Protein AF-0000000072560857 (afdb_homodimer)

InterPro domains:
  IPR036389 Ribonuclease III, endonuclease domain superfamily [G3DSA:1.10.1520.10] (15-149)
  IPR036389 Ribonuclease III, endonuclease domain superfamily [SSF69065] (14-147)

pLDDT: mean 89.56, std 14.12, range [41.06, 98.88]

Sequence (320 aa):
MDEGLKKLLASHMWRTKAMEDLLEYRFKDKTIALSALNLPGRLTSIKDNTGLAQVGKAVMELFLITDGYDKDMDPENIDTLLTFVLDNSKLADIGTKKGLGRCMMGMRSSTANLTPLYTARTVQALMGAVYLDSDGDLEKLYEAMMAIGLLPKPGAQLPVMDEGLKKLLASHMWRTKAMEDLLEYRFKDKTIALSALNLPGRLTSIKDNTGLAQVGKAVMELFLITDGYDKDMDPENIDTLLTFVLDNSKLADIGTKKGLGRCMMGMRSSTANLTPLYTARTVQALMGAVYLDSDGDLEKLYEAMMAIGLLPKPGAQLPV

Nearest PDB structures (foldseek):
  7r97-assembly1_B  TM=8.479E-01  e=1.253E-05  Escherichia coli K-12
  3o2r-assembly2_D  TM=8.651E-01  e=2.172E-05  Campylobacter jejuni subsp. jejuni NCTC 11168 = ATCC 700819
  3n3w-assembly1_B  TM=8.486E-01  e=2.284E-05  Campylobacter jejuni subsp. jejuni NCTC 11168 = ATCC 700819
  9h4a-assembly1_B  TM=8.244E-01  e=1.773E-04  Arabidopsis thaliana
  3j6b-assembly1_9  TM=7.440E-01  e=3.219E-03  Saccharomyces cerevisiae

Organism: Arthroderma benhamiae (strain ATCC MYA-4681 / CBS 112371) (NCBI:txid663331)

Solvent-accessible surface area (backbone atoms only — not comparable to full-atom values): 16993 Å² total; per-residue (Å²): 132,59,69,66,55,54,52,51,48,63,75,42,41,68,45,45,50,49,48,26,63,49,26,71,44,82,68,81,53,61,65,49,52,47,19,16,30,19,40,80,93,46,54,84,90,45,58,44,15,64,53,32,18,51,37,13,50,31,48,52,50,32,50,53,42,49,53,31,51,75,67,67,46,55,57,70,57,42,53,52,48,46,58,54,58,69,24,54,70,50,30,13,49,45,26,53,76,70,51,43,71,82,52,44,40,60,75,75,73,83,71,70,83,63,43,45,67,52,29,16,40,33,48,26,2,45,45,17,32,50,23,57,64,54,72,66,32,64,66,60,35,50,50,28,36,50,54,60,58,62,51,76,58,91,84,56,78,70,90,116,132,59,69,66,55,54,52,50,49,63,74,41,43,68,44,44,49,50,49,24,62,49,26,72,43,81,70,81,52,61,64,48,52,48,19,17,30,20,39,80,94,46,54,83,91,43,56,43,15,64,52,33,18,52,37,12,49,30,48,53,48,32,50,53,42,48,53,30,50,74,67,68,47,55,59,69,57,42,53,51,47,47,59,54,57,69,24,53,69,51,30,12,49,45,26,54,76,69,51,44,70,82,52,45,39,59,75,75,74,81,72,68,81,64,43,45,67,52,30,16,38,32,48,26,2,46,46,17,31,46,22,58,64,54,72,66,32,64,66,60,35,49,50,27,37,50,55,60,58,61,50,73,56,90,84,56,79,71,89,116

Radius of gyration: 21.52 Å; Cα contacts (8 Å, |Δi|>4): 480; chains: 2; bounding box: 48×66×51 Å

Secondary structure (DSSP, 8-state):
--HHHHHHHHHTHHHHHHHHHHHT---SSHHHHHHHHB-TTT-TTS--SHHHHHHHHHHHHHHHHHHHHHTT--HHHHHHHHHHHT-HHHHHHHHHHTTGGGT-B---S--GGGHHHHHHHHHHHHHHHHHHHTTS-HHHHHHHHHHHT-SPPTT-----/--HHHHHHHHHTHHHHHHHHHHHT---SSHHHHHHHHB-TTT-TTS--SHHHHHHHHHHHHHHHHHHHHHTT--HHHHHHHHHHHT-HHHHHHHHHHTTGGGT-B---S--GGGHHHHHHHHHHHHHHHHHHHTTS-HHHHHHHHHHHT-SPPTT-----

Structure (mmCIF, N/CA/C/O backbone):
data_AF-0000000072560857-model_v1
#
loop_
_entity.id
_entity.type
_entity.pdbx_description
1 polymer 'RNAse III, putative'
#
loop_
_atom_site.group_PDB
_atom_site.id
_atom_site.type_symbol
_atom_site.label_atom_id
_atom_site.label_alt_id
_atom_site.label_comp_id
_atom_site.label_asym_id
_atom_site.label_entity_id
_atom_site.label_seq_id
_atom_site.pdbx_PDB_ins_code
_atom_site.Cartn_x
_atom_site.Cartn_y
_atom_site.Cartn_z
_atom_site.occupancy
_atom_site.B_iso_or_equiv
_atom_site.auth_seq_id
_atom_site.auth_comp_id
_atom_site.auth_asym_id
_atom_site.auth_atom_id
_atom_site.pdbx_PDB_model_num
ATOM 1 N N . MET A 1 1 ? 16.625 -12 -25.062 1 64.94 1 MET A N 1
ATOM 2 C CA . MET A 1 1 ? 16.109 -12.938 -24.078 1 64.94 1 MET A CA 1
ATOM 3 C C . MET A 1 1 ? 16.953 -14.211 -24.047 1 64.94 1 MET A C 1
ATOM 5 O O . MET A 1 1 ? 17.328 -14.734 -25.094 1 64.94 1 MET A O 1
ATOM 9 N N . ASP A 1 2 ? 17.469 -14.562 -22.875 1 76.88 2 ASP A N 1
ATOM 10 C CA . ASP A 1 2 ? 18.312 -15.719 -22.594 1 76.88 2 ASP A CA 1
ATOM 11 C C . ASP A 1 2 ? 17.656 -17.016 -23.062 1 76.88 2 ASP A C 1
ATOM 13 O O . ASP A 1 2 ? 16.438 -17.172 -22.938 1 76.88 2 ASP A O 1
ATOM 17 N N . GLU A 1 3 ? 18.297 -17.734 -23.953 1 84.94 3 GLU A N 1
ATOM 18 C CA . GLU A 1 3 ? 17.797 -19 -24.484 1 84.94 3 GLU A CA 1
ATOM 19 C C . GLU A 1 3 ? 17.219 -19.875 -23.375 1 84.94 3 GLU A C 1
ATOM 21 O O . GLU A 1 3 ? 16.203 -20.547 -23.578 1 84.94 3 GLU A O 1
ATOM 26 N N . GLY A 1 4 ? 17.75 -19.875 -22.25 1 85.19 4 GLY A N 1
ATOM 27 C CA . GLY A 1 4 ? 17.266 -20.625 -21.109 1 85.19 4 GLY A CA 1
ATOM 28 C C . GLY A 1 4 ? 15.906 -20.172 -20.625 1 85.19 4 GLY A C 1
ATOM 29 O O . GLY A 1 4 ? 15.031 -20.984 -20.344 1 85.19 4 GLY A O 1
ATOM 30 N N . LEU A 1 5 ? 15.773 -18.953 -20.625 1 87.25 5 LEU A N 1
ATOM 31 C CA . LEU A 1 5 ? 14.492 -18.375 -20.203 1 87.25 5 LEU A CA 1
ATOM 32 C C . LEU A 1 5 ? 13.406 -18.672 -21.219 1 87.25 5 LEU A C 1
ATOM 34 O O . LEU A 1 5 ? 12.273 -18.984 -20.859 1 87.25 5 LEU A O 1
ATOM 38 N N . LYS A 1 6 ? 13.758 -18.625 -22.531 1 89.25 6 LYS A N 1
ATOM 39 C CA . LYS A 1 6 ? 12.797 -18.922 -23.594 1 89.25 6 LYS A CA 1
ATOM 40 C C . LYS A 1 6 ? 12.297 -20.359 -23.484 1 89.25 6 LYS A C 1
ATOM 42 O O . LYS A 1 6 ? 11.102 -20.625 -23.641 1 89.25 6 LYS A O 1
ATOM 47 N N . LYS A 1 7 ? 13.164 -21.203 -23.219 1 91.06 7 LYS A N 1
ATOM 48 C CA . LYS A 1 7 ? 12.82 -22.625 -23.062 1 91.06 7 LYS A CA 1
ATOM 49 C C . LYS A 1 7 ? 11.953 -22.828 -21.828 1 91.06 7 LYS A C 1
ATOM 51 O O . LYS A 1 7 ? 10.992 -23.609 -21.859 1 91.06 7 LYS A O 1
ATOM 56 N N . LEU A 1 8 ? 12.312 -22.188 -20.812 1 89.56 8 LEU A N 1
ATOM 57 C CA . LEU A 1 8 ? 11.555 -22.297 -19.578 1 89.56 8 LEU A CA 1
ATOM 58 C C . LEU A 1 8 ? 10.125 -21.812 -19.766 1 89.56 8 LEU A C 1
ATOM 60 O O . LEU A 1 8 ? 9.172 -22.469 -19.328 1 89.56 8 LEU A O 1
ATOM 64 N N . LEU A 1 9 ? 9.969 -20.688 -20.422 1 91.62 9 LEU A N 1
ATOM 65 C CA . LEU A 1 9 ? 8.641 -20.141 -20.672 1 91.62 9 LEU A CA 1
ATOM 66 C C . LEU A 1 9 ? 7.824 -21.062 -21.562 1 91.62 9 LEU A C 1
ATOM 68 O O . LEU A 1 9 ? 6.629 -21.266 -21.328 1 91.62 9 LEU A O 1
ATOM 72 N N . ALA A 1 10 ? 8.516 -21.656 -22.5 1 93.38 10 ALA A N 1
ATOM 73 C CA . ALA A 1 10 ? 7.84 -22.578 -23.406 1 93.38 10 ALA A CA 1
ATOM 74 C C . ALA A 1 10 ? 7.355 -23.828 -22.656 1 93.38 10 ALA A C 1
ATOM 76 O O . ALA A 1 10 ? 6.273 -24.344 -22.938 1 93.38 10 ALA A O 1
ATOM 77 N N . SER A 1 11 ? 8.125 -24.219 -21.75 1 92 11 SER A N 1
ATOM 78 C CA . SER A 1 11 ? 7.812 -25.438 -21 1 92 11 SER A CA 1
ATOM 79 C C . SER A 1 11 ? 6.711 -25.188 -19.984 1 92 11 SER A C 1
ATOM 81 O O . SER A 1 11 ? 6.102 -26.141 -19.484 1 92 11 SER A O 1
ATOM 83 N N . HIS A 1 12 ? 6.457 -23.953 -19.672 1 92.88 12 HIS A N 1
ATOM 84 C CA . HIS A 1 12 ? 5.473 -23.641 -18.641 1 92.88 12 HIS A CA 1
ATOM 85 C C . HIS A 1 12 ? 4.359 -22.75 -19.188 1 92.88 12 HIS A C 1
ATOM 87 O O . HIS A 1 12 ? 3.717 -22.016 -18.438 1 92.88 12 HIS A O 1
ATOM 93 N N . MET A 1 13 ? 4.215 -22.859 -20.469 1 93.94 13 MET A N 1
ATOM 94 C CA . MET A 1 13 ? 3.244 -22 -21.156 1 93.94 13 MET A CA 1
ATOM 95 C C . MET A 1 13 ? 1.832 -22.266 -20.641 1 93.94 13 MET A C 1
ATOM 97 O O . MET A 1 13 ? 1.014 -21.359 -20.547 1 93.94 13 MET A O 1
ATOM 101 N N . TRP A 1 14 ? 1.56 -23.516 -20.344 1 95.44 14 TRP A N 1
ATOM 102 C CA . TRP A 1 14 ? 0.21 -23.844 -19.891 1 95.44 14 TRP A CA 1
ATOM 103 C C . TRP A 1 14 ? -0.092 -23.188 -18.547 1 95.44 14 TRP A C 1
ATOM 105 O O . TRP A 1 14 ? -1.234 -22.797 -18.281 1 95.44 14 TRP A O 1
ATOM 115 N N . ARG A 1 15 ? 0.898 -23.031 -17.703 1 95 15 ARG A N 1
ATOM 116 C CA . ARG A 1 15 ? 0.727 -22.359 -16.406 1 95 15 ARG A CA 1
ATOM 117 C C . ARG A 1 15 ? 0.384 -20.891 -16.594 1 95 15 ARG A C 1
ATOM 119 O O . ARG A 1 15 ? -0.544 -20.375 -15.969 1 95 15 ARG A O 1
ATOM 126 N N . THR A 1 16 ? 1.191 -20.25 -17.469 1 95.75 16 THR A N 1
ATOM 127 C CA . THR A 1 16 ? 0.959 -18.828 -17.734 1 95.75 16 THR A CA 1
ATOM 128 C C . THR A 1 16 ? -0.431 -18.609 -18.328 1 95.75 16 THR A C 1
ATOM 130 O O . THR A 1 16 ? -1.148 -17.703 -17.922 1 95.75 16 THR A O 1
ATOM 133 N N . LYS A 1 17 ? -0.812 -19.453 -19.234 1 97.12 17 LYS A N 1
ATOM 134 C CA . LYS A 1 17 ? -2.133 -19.359 -19.859 1 97.12 17 LYS A CA 1
ATOM 135 C C . LYS A 1 17 ? -3.236 -19.578 -18.828 1 97.12 17 LYS A C 1
ATOM 137 O O . LYS A 1 17 ? -4.242 -18.859 -18.812 1 97.12 17 LYS A O 1
ATOM 142 N N . ALA A 1 18 ? -3.068 -20.5 -17.984 1 97.06 18 ALA A N 1
ATOM 143 C CA . ALA A 1 18 ? -4.047 -20.781 -16.938 1 97.06 18 ALA A CA 1
ATOM 144 C C . ALA A 1 18 ? -4.238 -19.578 -16.031 1 97.06 18 ALA A C 1
ATOM 146 O O . ALA A 1 18 ? -5.367 -19.266 -15.633 1 97.06 18 ALA A O 1
ATOM 147 N N . MET A 1 19 ? -3.154 -18.922 -15.688 1 97.38 19 MET A N 1
ATOM 148 C CA . MET A 1 19 ? -3.236 -17.75 -14.82 1 97.38 19 MET A CA 1
ATOM 149 C C . MET A 1 19 ? -3.924 -16.594 -15.547 1 97.38 19 MET A C 1
ATOM 151 O O . MET A 1 19 ? -4.711 -15.852 -14.938 1 97.38 19 MET A O 1
ATOM 155 N N . GLU A 1 20 ? -3.555 -16.406 -16.812 1 98.44 20 GLU A N 1
ATOM 156 C CA . GLU A 1 20 ? -4.184 -15.352 -17.594 1 98.44 20 GLU A CA 1
ATOM 157 C C . GLU A 1 20 ? -5.695 -15.547 -17.672 1 98.44 20 GLU A C 1
ATOM 159 O O . GLU A 1 20 ? -6.457 -14.586 -17.547 1 98.44 20 GLU A O 1
ATOM 164 N N . ASP A 1 21 ? -6.098 -16.812 -17.844 1 97.94 21 ASP A N 1
ATOM 165 C CA . ASP A 1 21 ? -7.523 -17.109 -17.875 1 97.94 21 ASP A CA 1
ATOM 166 C C . ASP A 1 21 ? -8.156 -16.891 -16.5 1 97.94 21 ASP A C 1
ATOM 168 O O . ASP A 1 21 ? -9.234 -16.297 -16.406 1 97.94 21 ASP A O 1
ATOM 172 N N . LEU A 1 22 ? -7.516 -17.297 -15.461 1 97.44 22 LEU A N 1
ATOM 173 C CA . LEU A 1 22 ? -8.008 -17.172 -14.094 1 97.44 22 LEU A CA 1
ATOM 174 C C . LEU A 1 22 ? -8.188 -15.711 -13.703 1 97.44 22 LEU A C 1
ATOM 176 O O . LEU A 1 22 ? -9.172 -15.352 -13.062 1 97.44 22 LEU A O 1
ATOM 180 N N . LEU A 1 23 ? -7.285 -14.852 -14.109 1 98.31 23 LEU A N 1
ATOM 181 C CA . LEU A 1 23 ? -7.242 -13.461 -13.688 1 98.31 23 LEU A CA 1
ATOM 182 C C . LEU A 1 23 ? -7.949 -12.562 -14.703 1 98.31 23 LEU A C 1
ATOM 184 O O . LEU A 1 23 ? -8.148 -11.375 -14.453 1 98.31 23 LEU A O 1
ATOM 188 N N . GLU A 1 24 ? -8.312 -13.188 -15.773 1 98.44 24 GLU A N 1
ATOM 189 C CA . GLU A 1 24 ? -8.859 -12.406 -16.875 1 98.44 24 GLU A CA 1
ATOM 190 C C . GLU A 1 24 ? -7.949 -11.234 -17.219 1 98.44 24 GLU A C 1
ATOM 192 O O . GLU A 1 24 ? -8.414 -10.094 -17.344 1 98.44 24 GLU A O 1
ATOM 197 N N . TYR A 1 25 ? -6.691 -11.562 -17.312 1 98.69 25 TYR A N 1
ATOM 198 C CA . TYR A 1 25 ? -5.625 -10.609 -17.594 1 98.69 25 TYR A CA 1
ATOM 199 C C . TYR A 1 25 ? -4.555 -11.242 -18.484 1 98.69 25 TYR A C 1
ATOM 201 O O . TYR A 1 25 ? -4.148 -12.383 -18.25 1 98.69 25 TYR A O 1
ATOM 209 N N . ARG A 1 26 ? -4.137 -10.547 -19.484 1 98.5 26 ARG A N 1
ATOM 210 C CA . ARG A 1 26 ? -3.072 -11.023 -20.359 1 98.5 26 ARG A CA 1
ATOM 211 C C . ARG A 1 26 ? -1.753 -10.328 -20.047 1 98.5 26 ARG A C 1
ATOM 213 O O . ARG A 1 26 ? -1.618 -9.117 -20.266 1 98.5 26 ARG A O 1
ATOM 220 N N . PHE A 1 27 ? -0.845 -11.109 -19.641 1 98.5 27 PHE A N 1
ATOM 221 C CA . PHE A 1 27 ? 0.442 -10.547 -19.25 1 98.5 27 PHE A CA 1
ATOM 222 C C . PHE A 1 27 ? 1.242 -10.109 -20.469 1 98.5 27 PHE A C 1
ATOM 224 O O . PHE A 1 27 ? 1.359 -10.852 -21.438 1 98.5 27 PHE A O 1
ATOM 231 N N . LYS A 1 28 ? 1.779 -8.906 -20.391 1 98.12 28 LYS A N 1
ATOM 232 C CA . LYS A 1 28 ? 2.727 -8.438 -21.391 1 98.12 28 LYS A CA 1
ATOM 233 C C . LYS A 1 28 ? 4.051 -9.188 -21.297 1 98.12 28 LYS A C 1
ATOM 235 O O . LYS A 1 28 ? 4.613 -9.602 -22.312 1 98.12 28 LYS A O 1
ATOM 240 N N . ASP A 1 29 ? 4.527 -9.32 -20.094 1 96.94 29 ASP A N 1
ATOM 241 C CA . ASP A 1 29 ? 5.723 -10.102 -19.781 1 96.94 29 ASP A CA 1
ATOM 242 C C . ASP A 1 29 ? 5.352 -11.422 -19.109 1 96.94 29 ASP A C 1
ATOM 244 O O . ASP A 1 29 ? 5.035 -11.453 -17.922 1 96.94 29 ASP A O 1
ATOM 248 N N . LYS A 1 30 ? 5.473 -12.445 -19.859 1 96.06 30 LYS A N 1
ATOM 249 C CA . LYS A 1 30 ? 5.082 -13.758 -19.359 1 96.06 30 LYS A CA 1
ATOM 250 C C . LYS A 1 30 ? 5.996 -14.195 -18.219 1 96.06 30 LYS A C 1
ATOM 252 O O . LYS A 1 30 ? 5.613 -15.031 -17.391 1 96.06 30 LYS A O 1
ATOM 257 N N . THR A 1 31 ? 7.184 -13.672 -18.156 1 95.62 31 THR A N 1
ATOM 258 C CA . THR A 1 31 ? 8.148 -14.055 -17.125 1 95.62 31 THR A CA 1
ATOM 259 C C . THR A 1 31 ? 7.633 -13.672 -15.734 1 95.62 31 THR A C 1
ATOM 261 O O . THR A 1 31 ? 7.859 -14.398 -14.766 1 95.62 31 THR A O 1
ATOM 264 N N . ILE A 1 32 ? 6.953 -12.539 -15.648 1 97.5 32 ILE A N 1
ATOM 265 C CA . ILE A 1 32 ? 6.48 -12.078 -14.352 1 97.5 32 ILE A CA 1
ATOM 266 C C . ILE A 1 32 ? 5.359 -12.984 -13.852 1 97.5 32 ILE A C 1
ATOM 268 O O . ILE A 1 32 ? 5.234 -13.227 -12.648 1 97.5 32 ILE A O 1
ATOM 272 N N . ALA A 1 33 ? 4.559 -13.492 -14.75 1 97.25 33 ALA A N 1
ATOM 273 C CA . ALA A 1 33 ? 3.516 -14.453 -14.383 1 97.25 33 ALA A CA 1
ATOM 274 C C . ALA A 1 33 ? 4.121 -15.742 -13.836 1 97.25 33 ALA A C 1
ATOM 276 O O . ALA A 1 33 ? 3.65 -16.266 -12.828 1 97.25 33 ALA A O 1
ATOM 277 N N . LEU A 1 34 ? 5.125 -16.172 -14.516 1 95.44 34 LEU A N 1
ATOM 278 C CA . LEU A 1 34 ? 5.785 -17.391 -14.07 1 95.44 34 LEU A CA 1
ATOM 279 C C . LEU A 1 34 ? 6.484 -17.172 -12.734 1 95.44 34 LEU A C 1
ATOM 281 O O . LEU A 1 34 ? 6.492 -18.062 -11.875 1 95.44 34 LEU A O 1
ATOM 285 N N . SER A 1 35 ? 7.086 -16.016 -12.594 1 96.25 35 SER A N 1
ATOM 286 C CA . SER A 1 35 ? 7.711 -15.68 -11.312 1 96.25 35 SER A CA 1
ATOM 287 C C . SER A 1 35 ? 6.699 -15.727 -10.18 1 96.25 35 SER A C 1
ATOM 289 O O . SER A 1 35 ? 7.027 -16.156 -9.07 1 96.25 35 SER A O 1
ATOM 291 N N . ALA A 1 36 ? 5.484 -15.289 -10.445 1 97.56 36 ALA A N 1
ATOM 292 C CA . ALA A 1 36 ? 4.438 -15.289 -9.422 1 97.56 36 ALA A CA 1
ATOM 293 C C . ALA A 1 36 ? 4.125 -16.719 -8.969 1 97.56 36 ALA A C 1
ATOM 295 O O . ALA A 1 36 ? 3.656 -16.922 -7.844 1 97.56 36 ALA A O 1
ATOM 296 N N . LEU A 1 37 ? 4.445 -17.688 -9.812 1 95.44 37 LEU A N 1
ATOM 297 C CA . LEU A 1 37 ? 4.133 -19.078 -9.523 1 95.44 37 LEU A CA 1
ATOM 298 C C . LEU A 1 37 ? 5.348 -19.797 -8.945 1 95.44 37 LEU A C 1
ATOM 300 O O . LEU A 1 37 ? 5.246 -20.953 -8.523 1 95.44 37 LEU A O 1
ATOM 304 N N . ASN A 1 38 ? 6.473 -19.125 -8.977 1 94.88 38 ASN A N 1
ATOM 305 C CA . ASN A 1 38 ? 7.723 -19.75 -8.562 1 94.88 38 ASN A CA 1
ATOM 306 C C . ASN A 1 38 ? 7.961 -19.609 -7.062 1 94.88 38 ASN A C 1
ATOM 308 O O . ASN A 1 38 ? 8.281 -18.516 -6.59 1 94.88 38 ASN A O 1
ATOM 312 N N . LEU A 1 39 ? 7.832 -20.672 -6.328 1 91.56 39 LEU A N 1
ATOM 313 C CA . LEU A 1 39 ? 8.039 -20.641 -4.883 1 91.56 39 LEU A CA 1
ATOM 314 C C . LEU A 1 39 ? 9.523 -20.578 -4.551 1 91.56 39 LEU A C 1
ATOM 316 O O . LEU A 1 39 ? 10.367 -20.938 -5.379 1 91.56 39 LEU A O 1
ATOM 320 N N . PRO A 1 40 ? 9.898 -20.062 -3.371 1 87.19 40 PRO A N 1
ATOM 321 C CA . PRO A 1 40 ? 11.305 -19.953 -2.99 1 87.19 40 PRO A CA 1
ATOM 322 C C . PRO A 1 40 ? 12.023 -21.312 -3.039 1 87.19 40 PRO A C 1
ATOM 324 O O . PRO A 1 40 ? 11.469 -22.328 -2.604 1 87.19 40 PRO A O 1
ATOM 327 N N . GLY A 1 41 ? 13.312 -21.188 -3.592 1 77.06 41 GLY A N 1
ATOM 328 C CA . GLY A 1 41 ? 14.195 -22.328 -3.529 1 77.06 41 GLY A CA 1
ATOM 329 C C . GLY A 1 41 ? 13.945 -23.344 -4.637 1 77.06 41 GLY A C 1
ATOM 330 O O . GLY A 1 41 ? 14.477 -24.453 -4.605 1 77.06 41 GLY A O 1
ATOM 331 N N . ARG A 1 42 ? 13.211 -22.875 -5.719 1 73.31 42 ARG A N 1
ATOM 332 C CA . ARG A 1 42 ? 12.844 -23.922 -6.668 1 73.31 42 ARG A CA 1
ATOM 333 C C . ARG A 1 42 ? 13.539 -23.703 -8.008 1 73.31 42 ARG A C 1
ATOM 335 O O . ARG A 1 42 ? 14.492 -24.422 -8.336 1 73.31 42 ARG A O 1
ATOM 342 N N . LEU A 1 43 ? 12.984 -22.75 -8.695 1 69.75 43 LEU A N 1
ATOM 343 C CA . LEU A 1 43 ? 13.641 -22.406 -9.961 1 69.75 43 LEU A CA 1
ATOM 344 C C . LEU A 1 43 ? 14.547 -21.188 -9.789 1 69.75 43 LEU A C 1
ATOM 346 O O . LEU A 1 43 ? 14.07 -20.094 -9.531 1 69.75 43 LEU A O 1
ATOM 350 N N . THR A 1 44 ? 15.773 -21.438 -10.078 1 76.19 44 THR A N 1
ATOM 351 C CA . THR A 1 44 ? 16.734 -20.375 -9.789 1 76.19 44 THR A CA 1
ATOM 352 C C . THR A 1 44 ? 16.859 -19.422 -10.977 1 76.19 44 THR A C 1
ATOM 354 O O . THR A 1 44 ? 17.344 -18.297 -10.82 1 76.19 44 THR A O 1
ATOM 357 N N . SER A 1 45 ? 16.391 -19.812 -12.102 1 83.75 45 SER A N 1
ATOM 358 C CA . SER A 1 45 ? 16.547 -19 -13.305 1 83.75 45 SER A CA 1
ATOM 359 C C . SER A 1 45 ? 15.508 -17.875 -13.336 1 83.75 45 SER A C 1
ATOM 361 O O . SER A 1 45 ? 15.633 -16.938 -14.117 1 83.75 45 SER A O 1
ATOM 363 N N . ILE A 1 46 ? 14.484 -18.016 -12.516 1 88.44 46 ILE A N 1
ATOM 364 C CA . ILE A 1 46 ? 13.477 -16.969 -12.398 1 88.44 46 ILE A CA 1
ATOM 365 C C . ILE A 1 46 ? 13.297 -16.594 -10.93 1 88.44 46 ILE A C 1
ATOM 367 O O . ILE A 1 46 ? 13.477 -17.422 -10.039 1 88.44 46 ILE A O 1
ATOM 371 N N . LYS A 1 47 ? 12.992 -15.43 -10.75 1 91.62 47 LYS A N 1
ATOM 372 C CA . LYS A 1 47 ? 12.797 -14.938 -9.391 1 91.62 47 LYS A CA 1
ATOM 373 C C . LYS A 1 47 ? 11.633 -15.664 -8.711 1 91.62 47 LYS A C 1
ATOM 375 O O . LYS A 1 47 ? 10.602 -15.914 -9.336 1 91.62 47 LYS A O 1
ATOM 380 N N . ASP A 1 48 ? 11.859 -16 -7.426 1 93.88 48 ASP A N 1
ATOM 381 C CA . ASP A 1 48 ? 10.727 -16.562 -6.699 1 93.88 48 ASP A CA 1
ATOM 382 C C . ASP A 1 48 ? 9.648 -15.508 -6.469 1 93.88 48 ASP A C 1
ATOM 384 O O . ASP A 1 48 ? 9.836 -14.336 -6.801 1 93.88 48 ASP A O 1
ATOM 388 N N . ASN A 1 49 ? 8.555 -15.945 -5.844 1 96.56 49 ASN A N 1
ATOM 389 C CA . ASN A 1 49 ? 7.391 -15.07 -5.859 1 96.56 49 ASN A CA 1
ATOM 390 C C . ASN A 1 49 ? 7.309 -14.227 -4.59 1 96.56 49 ASN A C 1
ATOM 392 O O . ASN A 1 49 ? 6.34 -13.492 -4.387 1 96.56 49 ASN A O 1
ATOM 396 N N . THR A 1 50 ? 8.32 -14.164 -3.756 1 96.62 50 THR A N 1
ATOM 397 C CA . THR A 1 50 ? 8.273 -13.477 -2.471 1 96.62 50 THR A CA 1
ATOM 398 C C . THR A 1 50 ? 8.164 -11.969 -2.668 1 96.62 50 THR A C 1
ATOM 400 O O . THR A 1 50 ? 7.328 -11.312 -2.047 1 96.62 50 THR A O 1
ATOM 403 N N . GLY A 1 51 ? 9.023 -11.461 -3.549 1 97.56 51 GLY A N 1
ATOM 404 C CA . GLY A 1 51 ? 8.977 -10.031 -3.818 1 97.56 51 GLY A CA 1
ATOM 405 C C . GLY A 1 51 ? 7.676 -9.586 -4.457 1 97.56 51 GLY A C 1
ATOM 406 O O . GLY A 1 51 ? 7.133 -8.539 -4.109 1 97.56 51 GLY A O 1
ATOM 407 N N . LEU A 1 52 ? 7.195 -10.352 -5.352 1 98.31 52 LEU A N 1
ATOM 408 C CA . LEU A 1 52 ? 5.922 -10.039 -5.992 1 98.31 52 LEU A CA 1
ATOM 409 C C . LEU A 1 52 ? 4.781 -10.078 -4.98 1 98.31 52 LEU A C 1
ATOM 411 O O . LEU A 1 52 ? 3.85 -9.273 -5.059 1 98.31 52 LEU A O 1
ATOM 415 N N . ALA A 1 53 ? 4.875 -11.07 -4.113 1 98.44 53 ALA A N 1
ATOM 416 C CA . ALA A 1 53 ? 3.854 -11.172 -3.076 1 98.44 53 ALA A CA 1
ATOM 417 C C . ALA A 1 53 ? 3.846 -9.93 -2.188 1 98.44 53 ALA A C 1
ATOM 419 O O . ALA A 1 53 ? 2.781 -9.461 -1.774 1 98.44 53 ALA A O 1
ATOM 420 N N . GLN A 1 54 ? 5.027 -9.453 -1.916 1 98.44 54 GLN A N 1
ATOM 421 C CA . GLN A 1 54 ? 5.137 -8.227 -1.142 1 98.44 54 GLN A CA 1
ATOM 422 C C . GLN A 1 54 ? 4.461 -7.059 -1.861 1 98.44 54 GLN A C 1
ATOM 424 O O . GLN A 1 54 ? 3.711 -6.297 -1.25 1 98.44 54 GLN A O 1
ATOM 429 N N . VAL A 1 55 ? 4.707 -6.938 -3.086 1 98.69 55 VAL A N 1
ATOM 430 C CA . VAL A 1 55 ? 4.078 -5.902 -3.898 1 98.69 55 VAL A CA 1
ATOM 431 C C . VAL A 1 55 ? 2.564 -6.109 -3.916 1 98.69 55 VAL A C 1
ATOM 433 O O . VAL A 1 55 ? 1.799 -5.16 -3.725 1 98.69 55 VAL A O 1
ATOM 436 N N . GLY A 1 56 ? 2.174 -7.336 -4.094 1 98.81 56 GLY A N 1
ATOM 437 C CA . GLY A 1 56 ? 0.76 -7.672 -4.168 1 98.81 56 GLY A CA 1
ATOM 438 C C . GLY A 1 56 ? -0.008 -7.312 -2.912 1 98.81 56 GLY A C 1
ATOM 439 O O . GLY A 1 56 ? -1.095 -6.738 -2.984 1 98.81 56 GLY A O 1
ATOM 440 N N . LYS A 1 57 ? 0.579 -7.652 -1.787 1 98.31 57 LYS A N 1
ATOM 441 C CA . LYS A 1 57 ? -0.065 -7.316 -0.521 1 98.31 57 LYS A CA 1
ATOM 442 C C . LYS A 1 57 ? -0.219 -5.809 -0.366 1 98.31 57 LYS A C 1
ATOM 444 O O . LYS A 1 57 ? -1.293 -5.32 -0.008 1 98.31 57 LYS A O 1
ATOM 449 N N . ALA A 1 58 ? 0.828 -5.102 -0.671 1 98.5 58 ALA A N 1
ATOM 450 C CA . ALA A 1 58 ? 0.831 -3.652 -0.495 1 98.5 58 ALA A CA 1
ATOM 451 C C . ALA A 1 58 ? -0.187 -2.986 -1.415 1 98.5 58 ALA A C 1
ATOM 453 O O . ALA A 1 58 ? -0.906 -2.074 -0.998 1 98.5 58 ALA A O 1
ATOM 454 N N . VAL A 1 59 ? -0.222 -3.436 -2.629 1 98.62 59 VAL A N 1
ATOM 455 C CA . VAL A 1 59 ? -1.091 -2.742 -3.574 1 98.62 59 VAL A CA 1
ATOM 456 C C . VAL A 1 59 ? -2.549 -3.096 -3.293 1 98.62 59 VAL A C 1
ATOM 458 O O . VAL A 1 59 ? -3.439 -2.258 -3.453 1 98.62 59 VAL A O 1
ATOM 461 N N . MET A 1 60 ? -2.855 -4.289 -2.889 1 98.31 60 MET A N 1
ATOM 462 C CA . MET A 1 60 ? -4.223 -4.637 -2.514 1 98.31 60 MET A CA 1
ATOM 463 C C . MET A 1 60 ? -4.68 -3.818 -1.31 1 98.31 60 MET A C 1
ATOM 465 O O . MET A 1 60 ? -5.824 -3.361 -1.263 1 98.31 60 MET A O 1
ATOM 469 N N . GLU A 1 61 ? -3.764 -3.678 -0.367 1 98.25 61 GLU A N 1
ATOM 470 C CA . GLU A 1 61 ? -4.074 -2.846 0.791 1 98.25 61 GLU A CA 1
ATOM 471 C C . GLU A 1 61 ? -4.391 -1.413 0.372 1 98.25 61 GLU A C 1
ATOM 473 O O . GLU A 1 61 ? -5.402 -0.846 0.795 1 98.25 61 GLU A O 1
ATOM 478 N N . LEU A 1 62 ? -3.523 -0.881 -0.442 1 98.38 62 LEU A N 1
ATOM 479 C CA . LEU A 1 62 ? -3.756 0.482 -0.908 1 98.38 62 LEU A CA 1
ATOM 480 C C . LEU A 1 62 ? -5.09 0.589 -1.635 1 98.38 62 LEU A C 1
ATOM 482 O O . LEU A 1 62 ? -5.844 1.545 -1.426 1 98.38 62 LEU A O 1
ATOM 486 N N . PHE A 1 63 ? -5.355 -0.37 -2.449 1 97.75 63 PHE A N 1
ATOM 487 C CA . PHE A 1 63 ? -6.594 -0.362 -3.221 1 97.75 63 PHE A CA 1
ATOM 488 C C . PHE A 1 63 ? -7.809 -0.346 -2.299 1 97.75 63 PHE A C 1
ATOM 490 O O . PHE A 1 63 ? -8.703 0.485 -2.459 1 97.75 63 PHE A O 1
ATOM 497 N N . LEU A 1 64 ? -7.855 -1.22 -1.344 1 96.88 64 LEU A N 1
ATOM 498 C CA . LEU A 1 64 ? -9 -1.337 -0.449 1 96.88 64 LEU A CA 1
ATOM 499 C C . LEU A 1 64 ? -9.133 -0.096 0.428 1 96.88 64 LEU A C 1
ATOM 501 O O . LEU A 1 64 ? -10.242 0.372 0.683 1 96.88 64 LEU A O 1
ATOM 505 N N . ILE A 1 65 ? -8.023 0.419 0.83 1 97.94 65 ILE A N 1
ATOM 506 C CA . ILE A 1 65 ? -8.023 1.603 1.684 1 97.94 65 ILE A CA 1
ATOM 507 C C . ILE A 1 65 ? -8.539 2.807 0.898 1 97.94 65 ILE A C 1
ATOM 509 O O . ILE A 1 65 ? -9.406 3.539 1.374 1 97.94 65 ILE A O 1
ATOM 513 N N . THR A 1 66 ? -8.023 3.014 -0.31 1 97.44 66 THR A N 1
ATOM 514 C CA . THR A 1 66 ? -8.438 4.16 -1.109 1 97.44 66 THR A CA 1
ATOM 515 C C . THR A 1 66 ? -9.906 4.035 -1.52 1 97.44 66 THR A C 1
ATOM 517 O O . THR A 1 66 ? -10.633 5.027 -1.536 1 97.44 66 THR A O 1
ATOM 520 N N . ASP A 1 67 ? -10.297 2.807 -1.842 1 95.12 67 ASP A N 1
ATOM 521 C CA . ASP A 1 67 ? -11.695 2.57 -2.154 1 95.12 67 ASP A CA 1
ATOM 522 C C . ASP A 1 67 ? -12.586 2.893 -0.957 1 95.12 67 ASP A C 1
ATOM 524 O O . ASP A 1 67 ? -13.617 3.561 -1.103 1 95.12 67 ASP A O 1
ATOM 528 N N . GLY A 1 68 ? -12.227 2.406 0.191 1 95.81 68 GLY A N 1
ATOM 529 C CA . GLY A 1 68 ? -12.961 2.715 1.407 1 95.81 68 GLY A CA 1
ATOM 530 C C . GLY A 1 68 ? -12.977 4.195 1.735 1 95.81 68 GLY A C 1
ATOM 531 O O . GLY A 1 68 ? -14.016 4.742 2.121 1 95.81 68 GLY A O 1
ATOM 532 N N . TYR A 1 69 ? -11.852 4.809 1.604 1 97.12 69 TYR A N 1
ATOM 533 C CA . TYR A 1 69 ? -11.75 6.242 1.852 1 97.12 69 TYR A CA 1
ATOM 534 C C . TYR A 1 69 ? -12.703 7.02 0.949 1 97.12 69 TYR A C 1
ATOM 536 O O . TYR A 1 69 ? -13.43 7.895 1.416 1 97.12 69 TYR A O 1
ATOM 544 N N . ASP A 1 70 ? -12.711 6.668 -0.311 1 95.25 70 ASP A N 1
ATOM 545 C CA . ASP A 1 70 ? -13.555 7.336 -1.299 1 95.25 70 ASP A CA 1
ATOM 546 C C . ASP A 1 70 ? -15.031 7.164 -0.967 1 95.25 70 ASP A C 1
ATOM 548 O O . ASP A 1 70 ? -15.844 8.047 -1.249 1 95.25 70 ASP A O 1
ATOM 552 N N . LYS A 1 71 ? -15.336 6.09 -0.359 1 94.94 71 LYS A N 1
ATOM 553 C CA . LYS A 1 71 ? -16.719 5.781 -0.019 1 94.94 71 LYS A CA 1
ATOM 554 C C . LYS A 1 71 ? -17.078 6.285 1.377 1 94.94 71 LYS A C 1
ATOM 556 O O . LYS A 1 71 ? -18.125 5.953 1.917 1 94.94 71 LYS A O 1
ATOM 561 N N . ASP A 1 72 ? -16.141 6.984 1.99 1 95.31 72 ASP A N 1
ATOM 562 C CA . ASP A 1 72 ? -16.312 7.586 3.311 1 95.31 72 ASP A CA 1
ATOM 563 C C . ASP A 1 72 ? -16.531 6.516 4.375 1 95.31 72 ASP A C 1
ATOM 565 O O . ASP A 1 72 ? -17.328 6.715 5.301 1 95.31 72 ASP A O 1
ATOM 569 N N . MET A 1 73 ? -15.953 5.398 4.145 1 94.56 73 MET A N 1
ATOM 570 C CA . MET A 1 73 ? -16 4.352 5.16 1 94.56 73 MET A CA 1
ATOM 571 C C . MET A 1 73 ? -15.172 4.738 6.379 1 94.56 73 MET A C 1
ATOM 573 O O . MET A 1 73 ? -14.125 5.379 6.25 1 94.56 73 MET A O 1
ATOM 577 N N . ASP A 1 74 ? -15.633 4.293 7.535 1 95 74 ASP A N 1
ATOM 578 C CA . ASP A 1 74 ? -14.867 4.477 8.758 1 95 74 ASP A CA 1
ATOM 579 C C . ASP A 1 74 ? -13.523 3.75 8.688 1 95 74 ASP A C 1
ATOM 581 O O . ASP A 1 74 ? -13.461 2.598 8.25 1 95 74 ASP A O 1
ATOM 585 N N . PRO A 1 75 ? -12.422 4.457 9.039 1 96.25 75 PRO A N 1
ATOM 586 C CA . PRO A 1 75 ? -11.102 3.824 8.992 1 96.25 75 PRO A CA 1
ATOM 587 C C . PRO A 1 75 ? -11.055 2.502 9.75 1 96.25 75 PRO A C 1
ATOM 589 O O . PRO A 1 75 ? -10.391 1.557 9.312 1 96.25 75 PRO A O 1
ATOM 592 N N . GLU A 1 76 ? -11.711 2.414 10.82 1 94.69 76 GLU A N 1
ATOM 593 C CA . GLU A 1 76 ? -11.758 1.171 11.586 1 94.69 76 GLU A CA 1
ATOM 594 C C . GLU A 1 76 ? -12.414 0.053 10.781 1 94.69 76 GLU A C 1
ATOM 596 O O . GLU A 1 76 ? -11.984 -1.102 10.852 1 94.69 76 GLU A O 1
ATOM 601 N N . ASN A 1 77 ? -13.453 0.413 10.078 1 95 77 ASN A N 1
ATOM 602 C CA . ASN A 1 77 ? -14.125 -0.563 9.227 1 95 77 ASN A CA 1
ATOM 603 C C . ASN A 1 77 ? -13.242 -0.983 8.055 1 95 77 ASN A C 1
ATOM 605 O O . ASN A 1 77 ? -13.289 -2.135 7.617 1 95 77 ASN A O 1
ATOM 609 N N . ILE A 1 78 ? -12.477 -0.077 7.562 1 95.81 78 ILE A N 1
ATOM 610 C CA . ILE A 1 78 ? -11.523 -0.406 6.504 1 95.81 78 ILE A CA 1
ATOM 611 C C . ILE A 1 78 ? -10.5 -1.406 7.027 1 95.81 78 ILE A C 1
ATOM 613 O O . ILE A 1 78 ? -10.203 -2.404 6.367 1 95.81 78 ILE A O 1
ATOM 617 N N . ASP A 1 79 ? -10.016 -1.207 8.25 1 95.88 79 ASP A N 1
ATOM 618 C CA . ASP A 1 79 ? -9.062 -2.131 8.852 1 95.88 79 ASP A CA 1
ATOM 619 C C . ASP A 1 79 ? -9.656 -3.525 8.992 1 95.88 79 ASP A C 1
ATOM 621 O O . ASP A 1 79 ? -8.984 -4.527 8.734 1 95.88 79 ASP A O 1
ATOM 625 N N . THR A 1 80 ? -10.906 -3.52 9.375 1 92.81 80 THR A N 1
ATOM 626 C CA . THR A 1 80 ? -11.602 -4.793 9.508 1 92.81 80 THR A CA 1
ATOM 627 C C . THR A 1 80 ? -11.719 -5.488 8.148 1 92.81 80 THR A C 1
ATOM 629 O O . THR A 1 80 ? -11.5 -6.695 8.047 1 92.81 80 THR A O 1
ATOM 632 N N . LEU A 1 81 ? -12.016 -4.727 7.16 1 91.94 81 LEU A N 1
ATOM 633 C CA . LEU A 1 81 ? -12.117 -5.254 5.805 1 91.94 81 LEU A CA 1
ATOM 634 C C . LEU A 1 81 ? -10.781 -5.836 5.348 1 91.94 81 LEU A C 1
ATOM 636 O O . LEU A 1 81 ? -10.742 -6.91 4.746 1 91.94 81 LEU A O 1
ATOM 640 N N . LEU A 1 82 ? -9.703 -5.16 5.633 1 94.69 82 LEU A N 1
ATOM 641 C CA . LEU A 1 82 ? -8.367 -5.621 5.27 1 94.69 82 LEU A CA 1
ATOM 642 C C . LEU A 1 82 ? -8.047 -6.957 5.926 1 94.69 82 LEU A C 1
ATOM 644 O O . LEU A 1 82 ? -7.555 -7.879 5.27 1 94.69 82 LEU A O 1
ATOM 648 N N . THR A 1 83 ? -8.359 -7.07 7.18 1 92.75 83 THR A N 1
ATOM 649 C CA . THR A 1 83 ? -8.094 -8.289 7.934 1 92.75 83 THR A CA 1
ATOM 650 C C . THR A 1 83 ? -8.867 -9.469 7.355 1 92.75 83 THR A C 1
ATOM 652 O O . THR A 1 83 ? -8.375 -10.602 7.348 1 92.75 83 THR A O 1
ATOM 655 N N . PHE A 1 84 ? -9.969 -9.094 6.797 1 89.38 84 PHE A N 1
ATOM 656 C CA . PHE A 1 84 ? -10.812 -10.141 6.246 1 89.38 84 PHE A CA 1
ATOM 657 C C . PHE A 1 84 ? -10.359 -10.523 4.84 1 89.38 84 PHE A C 1
ATOM 659 O O . PHE A 1 84 ? -10.102 -11.695 4.562 1 89.38 84 PHE A O 1
ATOM 666 N N . VAL A 1 85 ? -10.211 -9.586 3.994 1 91.19 85 VAL A N 1
ATOM 667 C CA . VAL A 1 85 ? -9.938 -9.82 2.58 1 91.19 85 VAL A CA 1
ATOM 668 C C . VAL A 1 85 ? -8.5 -10.297 2.404 1 91.19 85 VAL A C 1
ATOM 670 O O . VAL A 1 85 ? -8.219 -11.148 1.56 1 91.19 85 VAL A O 1
ATOM 673 N N . LEU A 1 86 ? -7.598 -9.781 3.197 1 95 86 LEU A N 1
ATOM 674 C CA . LEU A 1 86 ? -6.18 -10.039 2.969 1 95 86 LEU A CA 1
ATOM 675 C C . LEU A 1 86 ? -5.652 -11.086 3.945 1 95 86 LEU A C 1
ATOM 677 O O . LEU A 1 86 ? -4.445 -11.297 4.039 1 95 86 LEU A O 1
ATOM 681 N N . ASP A 1 87 ? -6.574 -11.727 4.621 1 94.31 87 ASP A N 1
ATOM 682 C CA . ASP A 1 87 ? -6.215 -12.82 5.523 1 94.31 87 ASP A CA 1
ATOM 683 C C . ASP A 1 87 ? -5.59 -13.984 4.762 1 94.31 87 ASP A C 1
ATOM 685 O O . ASP A 1 87 ? -6.105 -14.398 3.723 1 94.31 87 ASP A O 1
ATOM 689 N N . ASN A 1 88 ? -4.512 -14.5 5.305 1 95 88 ASN A N 1
ATOM 690 C CA . ASN A 1 88 ? -3.799 -15.57 4.625 1 95 88 ASN A CA 1
ATOM 691 C C . ASN A 1 88 ? -4.68 -16.797 4.445 1 95 88 ASN A C 1
ATOM 693 O O . ASN A 1 88 ? -4.613 -17.484 3.416 1 95 88 ASN A O 1
ATOM 697 N N . SER A 1 89 ? -5.418 -17.109 5.422 1 94.44 89 SER A N 1
ATOM 698 C CA . SER A 1 89 ? -6.285 -18.266 5.324 1 94.44 89 SER A CA 1
ATOM 699 C C . SER A 1 89 ? -7.328 -18.094 4.223 1 94.44 89 SER A C 1
ATOM 701 O O . SER A 1 89 ? -7.641 -19.047 3.5 1 94.44 89 SER A O 1
ATOM 703 N N . LYS A 1 90 ? -7.863 -16.922 4.09 1 93.62 90 LYS A N 1
ATOM 704 C CA . LYS A 1 90 ? -8.836 -16.641 3.037 1 93.62 90 LYS A CA 1
ATOM 705 C C . LYS A 1 90 ? -8.18 -16.688 1.659 1 93.62 90 LYS A C 1
ATOM 707 O O . LYS A 1 90 ? -8.742 -17.25 0.719 1 93.62 90 LYS A O 1
ATOM 712 N N . LEU A 1 91 ? -7.059 -16.125 1.564 1 96.88 91 LEU A N 1
ATOM 713 C CA . LEU A 1 91 ? -6.332 -16.141 0.3 1 96.88 91 LEU A CA 1
ATOM 714 C C . LEU A 1 91 ? -5.992 -17.562 -0.115 1 96.88 91 LEU A C 1
ATOM 716 O O . LEU A 1 91 ? -6.125 -17.922 -1.288 1 96.88 91 LEU A O 1
ATOM 720 N N . ALA A 1 92 ? -5.555 -18.328 0.89 1 95.38 92 ALA A N 1
ATOM 721 C CA . ALA A 1 92 ? -5.25 -19.734 0.625 1 95.38 92 ALA A CA 1
ATOM 722 C C . ALA A 1 92 ? -6.492 -20.484 0.148 1 95.38 92 ALA A C 1
ATOM 724 O O . ALA A 1 92 ? -6.418 -21.297 -0.784 1 95.38 92 ALA A O 1
ATOM 725 N N . ASP A 1 93 ? -7.586 -20.203 0.777 1 94.44 93 ASP A N 1
ATOM 726 C CA . ASP A 1 93 ? -8.844 -20.844 0.405 1 94.44 93 ASP A CA 1
ATOM 727 C C . ASP A 1 93 ? -9.227 -20.516 -1.035 1 94.44 93 ASP A C 1
ATOM 729 O O . ASP A 1 93 ? -9.609 -21.406 -1.803 1 94.44 93 ASP A O 1
ATOM 733 N N . ILE A 1 94 ? -9.117 -19.312 -1.419 1 94.88 94 ILE A N 1
ATOM 734 C CA . ILE A 1 94 ? -9.445 -18.859 -2.766 1 94.88 94 ILE A CA 1
ATOM 735 C C . ILE A 1 94 ? -8.523 -19.531 -3.777 1 94.88 94 ILE A C 1
ATOM 737 O O . ILE A 1 94 ? -8.984 -20.062 -4.789 1 94.88 94 ILE A O 1
ATOM 741 N N . GLY A 1 95 ? -7.227 -19.5 -3.488 1 94.81 95 GLY A N 1
ATOM 742 C CA . GLY A 1 95 ? -6.273 -20.156 -4.375 1 94.81 95 GLY A CA 1
ATOM 743 C C . GLY A 1 95 ? -6.527 -21.641 -4.539 1 94.81 95 GLY A C 1
ATOM 744 O O . GLY A 1 95 ? -6.434 -22.172 -5.648 1 94.81 95 GLY A O 1
ATOM 745 N N . THR A 1 96 ? -6.828 -22.25 -3.445 1 93.5 96 THR A N 1
ATOM 746 C CA . THR A 1 96 ? -7.105 -23.672 -3.473 1 93.5 96 THR A CA 1
ATOM 747 C C . THR A 1 96 ? -8.352 -23.969 -4.297 1 93.5 96 THR A C 1
ATOM 749 O O . THR A 1 96 ? -8.352 -24.875 -5.145 1 93.5 96 THR A O 1
ATOM 752 N N . LYS A 1 97 ? -9.406 -23.188 -4.07 1 93.94 97 LYS A N 1
ATOM 753 C CA . LYS A 1 97 ? -10.672 -23.375 -4.785 1 93.94 97 LYS A CA 1
ATOM 754 C C . LYS A 1 97 ? -10.492 -23.156 -6.281 1 93.94 97 LYS A C 1
ATOM 756 O O . LYS A 1 97 ? -11.164 -23.781 -7.094 1 93.94 97 LYS A O 1
ATOM 761 N N . LYS A 1 98 ? -9.516 -22.344 -6.617 1 94.69 98 LYS A N 1
ATOM 762 C CA . LYS A 1 98 ? -9.297 -22.016 -8.023 1 94.69 98 LYS A CA 1
ATOM 763 C C . LYS A 1 98 ? -8.273 -22.953 -8.656 1 94.69 98 LYS A C 1
ATOM 765 O O . LYS A 1 98 ? -7.93 -22.797 -9.828 1 94.69 98 LYS A O 1
ATOM 770 N N . GLY A 1 99 ? -7.699 -23.875 -7.879 1 90.88 99 GLY A N 1
ATOM 771 C CA . GLY A 1 99 ? -6.789 -24.875 -8.398 1 90.88 99 GLY A CA 1
ATOM 772 C C . GLY A 1 99 ? -5.387 -24.359 -8.633 1 90.88 99 GLY A C 1
ATOM 773 O O . GLY A 1 99 ? -4.676 -24.844 -9.516 1 90.88 99 GLY A O 1
ATOM 774 N N . LEU A 1 100 ? -4.945 -23.422 -7.848 1 92.56 100 LEU A N 1
ATOM 775 C CA . LEU A 1 100 ? -3.641 -22.797 -8.047 1 92.56 100 LEU A CA 1
ATOM 776 C C . LEU A 1 100 ? -2.52 -23.797 -7.762 1 92.56 100 LEU A C 1
ATOM 778 O O . LEU A 1 100 ? -1.416 -23.656 -8.297 1 92.56 100 LEU A O 1
ATOM 782 N N . GLY A 1 101 ? -2.783 -24.703 -6.922 1 88 101 GLY A N 1
ATOM 783 C CA . GLY A 1 101 ? -1.769 -25.656 -6.508 1 88 101 GLY A CA 1
ATOM 784 C C . GLY A 1 101 ? -1.073 -26.328 -7.68 1 88 101 GLY A C 1
ATOM 785 O O . GLY A 1 101 ? 0.147 -26.516 -7.664 1 88 101 GLY A O 1
ATOM 786 N N . ARG A 1 102 ? -1.785 -26.672 -8.688 1 87.44 102 ARG A N 1
ATOM 787 C CA . ARG A 1 102 ? -1.239 -27.391 -9.828 1 87.44 102 ARG A CA 1
ATOM 788 C C . ARG A 1 102 ? -0.318 -26.484 -10.656 1 87.44 102 ARG A C 1
ATOM 790 O O . ARG A 1 102 ? 0.531 -26.984 -11.398 1 87.44 102 ARG A O 1
ATOM 797 N N . CYS A 1 103 ? -0.482 -25.156 -10.484 1 91.31 103 CYS A N 1
ATOM 798 C CA . CYS A 1 103 ? 0.271 -24.219 -11.305 1 91.31 103 CYS A CA 1
ATOM 799 C C . CYS A 1 103 ? 1.54 -23.766 -10.602 1 91.31 103 CYS A C 1
ATOM 801 O O . CYS A 1 103 ? 2.447 -23.219 -11.227 1 91.31 103 CYS A O 1
ATOM 803 N N . MET A 1 104 ? 1.561 -23.922 -9.281 1 91.5 104 MET A N 1
ATOM 804 C CA . MET A 1 104 ? 2.709 -23.469 -8.5 1 91.5 104 MET A CA 1
ATOM 805 C C . MET A 1 104 ? 3.936 -24.328 -8.797 1 91.5 104 MET A C 1
ATOM 807 O O . MET A 1 104 ? 3.822 -25.531 -8.969 1 91.5 104 MET A O 1
ATOM 811 N N . MET A 1 105 ? 5.023 -23.688 -8.961 1 87.19 105 MET A N 1
ATOM 812 C CA . MET A 1 105 ? 6.258 -24.391 -9.297 1 87.19 105 MET A CA 1
ATOM 813 C C . MET A 1 105 ? 7.121 -24.609 -8.062 1 87.19 105 MET A C 1
ATOM 815 O O . MET A 1 105 ? 7.199 -23.734 -7.191 1 87.19 105 MET A O 1
ATOM 819 N N . GLY A 1 106 ? 8.031 -25.875 -8.188 1 69.69 106 GLY A N 1
ATOM 820 C CA . GLY A 1 106 ? 9.023 -26.203 -7.176 1 69.69 106 GLY A CA 1
ATOM 821 C C . GLY A 1 106 ? 8.539 -27.25 -6.184 1 69.69 106 GLY A C 1
ATOM 822 O O . GLY A 1 106 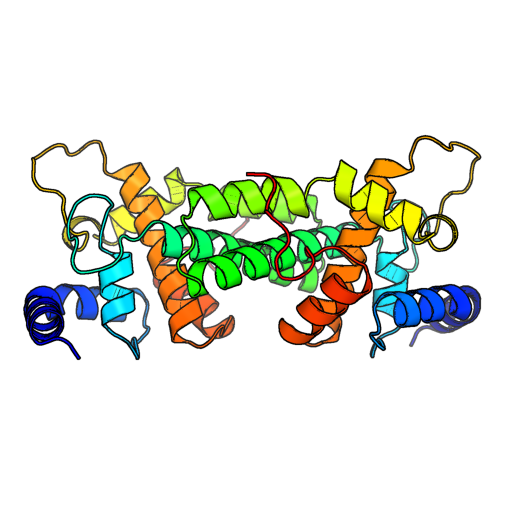? 9.25 -27.594 -5.238 1 69.69 106 GLY A O 1
ATOM 823 N N . MET A 1 107 ? 7.266 -27.484 -6.109 1 55.34 107 MET A N 1
ATOM 824 C CA . MET A 1 107 ? 6.953 -28.484 -5.102 1 55.34 107 MET A CA 1
ATOM 825 C C . MET A 1 107 ? 7.484 -29.859 -5.52 1 55.34 107 MET A C 1
ATOM 827 O O . MET A 1 107 ? 7.109 -30.375 -6.566 1 55.34 107 MET A O 1
ATOM 831 N N . ARG A 1 108 ? 8.797 -30.031 -5.316 1 50.12 108 ARG A N 1
ATOM 832 C CA . ARG A 1 108 ? 9.164 -31.438 -5.492 1 50.12 108 ARG A CA 1
ATOM 833 C C . ARG A 1 108 ? 8.195 -32.344 -4.758 1 50.12 108 ARG A C 1
ATOM 835 O O . ARG A 1 108 ? 7.676 -33.312 -5.34 1 50.12 108 ARG A O 1
ATOM 842 N N . SER A 1 109 ? 8.727 -32.75 -3.371 1 43.94 109 SER A N 1
ATOM 843 C CA . SER A 1 109 ? 8.133 -33.812 -2.568 1 43.94 109 SER A CA 1
ATOM 844 C C . SER A 1 109 ? 6.672 -33.5 -2.242 1 43.94 109 SER A C 1
ATOM 846 O O . SER A 1 109 ? 6.238 -32.375 -2.318 1 43.94 109 SER A O 1
ATOM 848 N N . SER A 1 110 ? 5.914 -34.656 -1.817 1 41.06 110 SER A N 1
ATOM 849 C CA . SER A 1 110 ? 4.562 -34.938 -1.337 1 41.06 110 SER A CA 1
ATOM 850 C C . SER A 1 110 ? 4.117 -33.875 -0.33 1 41.06 110 SER A C 1
ATOM 852 O O . SER A 1 110 ? 3.084 -34.031 0.325 1 41.06 110 SER A O 1
ATOM 854 N N . THR A 1 111 ? 4.926 -33.156 0.31 1 43.34 111 THR A N 1
ATOM 855 C CA . THR A 1 111 ? 4.395 -32.562 1.543 1 43.34 111 THR A CA 1
ATOM 856 C C . THR A 1 111 ? 3.211 -31.656 1.249 1 43.34 111 THR A C 1
ATOM 858 O O . THR A 1 111 ? 3.363 -30.641 0.575 1 43.34 111 THR A O 1
ATOM 861 N N . ALA A 1 112 ? 2.164 -32.094 1.071 1 45.72 112 ALA A N 1
ATOM 862 C CA . ALA A 1 112 ? 0.757 -31.719 1.028 1 45.72 112 ALA A CA 1
ATOM 863 C C . ALA A 1 112 ? 0.518 -30.438 1.828 1 45.72 112 ALA A C 1
ATOM 865 O O . ALA A 1 112 ? -0.427 -29.688 1.554 1 45.72 112 ALA A O 1
ATOM 866 N N . ASN A 1 113 ? 1.098 -30.375 3.094 1 49.09 113 ASN A N 1
ATOM 867 C CA . ASN A 1 113 ? 0.653 -29.469 4.141 1 49.09 113 ASN A CA 1
ATOM 868 C C . ASN A 1 113 ? 1.121 -28.047 3.877 1 49.09 113 ASN A C 1
ATOM 870 O O . ASN A 1 113 ? 1.041 -27.188 4.762 1 49.09 113 ASN A O 1
ATOM 874 N N . LEU A 1 114 ? 2.199 -27.766 3.154 1 55.53 114 LEU A N 1
ATOM 875 C CA . LEU A 1 114 ? 2.824 -26.484 2.803 1 55.53 114 LEU A CA 1
ATOM 876 C C . LEU A 1 114 ? 1.867 -25.609 1.999 1 55.53 114 LEU A C 1
ATOM 878 O O . LEU A 1 114 ? 2.168 -24.453 1.718 1 55.53 114 LEU A O 1
ATOM 882 N N . THR A 1 115 ? 0.528 -25.953 1.973 1 74.81 115 THR A N 1
ATOM 883 C CA . THR A 1 115 ? -0.176 -25.516 0.773 1 74.81 115 THR A CA 1
ATOM 884 C C . THR A 1 115 ? -0.921 -24.203 1.033 1 74.81 115 THR A C 1
ATOM 886 O O . THR A 1 115 ? -0.878 -23.281 0.213 1 74.81 115 THR A O 1
ATOM 889 N N . PRO A 1 116 ? -1.128 -24 2.453 1 86.75 116 PRO A N 1
ATOM 890 C CA . PRO A 1 116 ? -1.939 -22.781 2.551 1 86.75 116 PRO A CA 1
ATOM 891 C C . PRO A 1 116 ? -1.102 -21.5 2.498 1 86.75 116 PRO A C 1
ATOM 893 O O . PRO A 1 116 ? -1.489 -20.531 1.845 1 86.75 116 PRO A O 1
ATOM 896 N N . LEU A 1 117 ? 0.068 -21.531 3.193 1 88.88 117 LEU A N 1
ATOM 897 C CA . LEU A 1 117 ? 0.939 -20.359 3.215 1 88.88 117 LEU A CA 1
ATOM 898 C C . LEU A 1 117 ? 1.406 -20 1.808 1 88.88 117 LEU A C 1
ATOM 900 O O . LEU A 1 117 ? 1.298 -18.844 1.387 1 88.88 117 LEU A O 1
ATOM 904 N N . TYR A 1 118 ? 1.789 -21 1.103 1 91.5 118 TYR A N 1
ATOM 905 C CA . TYR A 1 118 ? 2.326 -20.75 -0.232 1 91.5 118 TYR A CA 1
ATOM 906 C C . TYR A 1 118 ? 1.213 -20.422 -1.217 1 91.5 118 TYR A C 1
ATOM 908 O O . TYR A 1 118 ? 1.414 -19.641 -2.15 1 91.5 118 TYR A O 1
ATOM 916 N N . THR A 1 119 ? 0.063 -21.047 -0.923 1 93.88 119 THR A N 1
ATOM 917 C CA . THR A 1 119 ? -1.078 -20.734 -1.776 1 93.88 119 THR A CA 1
ATOM 918 C C . THR A 1 119 ? -1.496 -19.266 -1.608 1 93.88 119 THR A C 1
ATOM 920 O O . THR A 1 119 ? -1.723 -18.562 -2.594 1 93.88 119 THR A O 1
ATOM 923 N N . ALA A 1 120 ? -1.563 -18.844 -0.366 1 96.31 120 ALA A N 1
ATOM 924 C CA . ALA A 1 120 ? -1.884 -17.453 -0.09 1 96.31 120 ALA A CA 1
ATOM 925 C C . ALA A 1 120 ? -0.855 -16.516 -0.72 1 96.31 120 ALA A C 1
ATOM 927 O O . ALA A 1 120 ? -1.217 -15.523 -1.356 1 96.31 120 ALA A O 1
ATOM 928 N N . ARG A 1 121 ? 0.332 -16.891 -0.591 1 95.88 121 ARG A N 1
ATOM 929 C CA . ARG A 1 121 ? 1.426 -16.094 -1.138 1 95.88 121 ARG A CA 1
ATOM 930 C C . ARG A 1 121 ? 1.331 -16 -2.658 1 95.88 121 ARG A C 1
ATOM 932 O O . ARG A 1 121 ? 1.587 -14.945 -3.24 1 95.88 121 ARG A O 1
ATOM 939 N N . THR A 1 122 ? 1.046 -17.094 -3.225 1 96.31 122 THR A N 1
ATOM 940 C CA . THR A 1 122 ? 0.938 -17.125 -4.68 1 96.31 122 THR A CA 1
ATOM 941 C C . THR A 1 122 ? -0.191 -16.203 -5.152 1 96.31 122 THR A C 1
ATOM 943 O O . THR A 1 122 ? -0.051 -15.508 -6.156 1 96.31 122 THR A O 1
ATOM 946 N N . VAL A 1 123 ? -1.309 -16.156 -4.391 1 97.81 123 VAL A N 1
ATOM 947 C CA . VAL A 1 123 ? -2.4 -15.25 -4.734 1 97.81 123 VAL A CA 1
ATOM 948 C C . VAL A 1 123 ? -1.914 -13.805 -4.664 1 97.81 123 VAL A C 1
ATOM 950 O O . VAL A 1 123 ? -2.156 -13.016 -5.582 1 97.81 123 VAL A O 1
ATOM 953 N N . GLN A 1 124 ? -1.254 -13.508 -3.637 1 98.75 124 GLN A N 1
ATOM 954 C CA . GLN A 1 124 ? -0.703 -12.164 -3.482 1 98.75 124 GLN A CA 1
ATOM 955 C C . GLN A 1 124 ? 0.254 -11.828 -4.621 1 98.75 124 GLN A C 1
ATOM 957 O O . GLN A 1 124 ? 0.175 -10.742 -5.203 1 98.75 124 GLN A O 1
ATOM 962 N N . ALA A 1 125 ? 1.09 -12.781 -4.934 1 98.5 125 ALA A N 1
ATOM 963 C CA . ALA A 1 125 ? 2.1 -12.57 -5.969 1 98.5 125 ALA A CA 1
ATOM 964 C C . ALA A 1 125 ? 1.451 -12.336 -7.328 1 98.5 125 ALA A C 1
ATOM 966 O O . ALA A 1 125 ? 1.936 -11.523 -8.125 1 98.5 125 ALA A O 1
ATOM 967 N N . LEU A 1 126 ? 0.403 -13.055 -7.598 1 98.69 126 LEU A N 1
ATOM 968 C CA . LEU A 1 126 ? -0.312 -12.875 -8.859 1 98.69 126 LEU A CA 1
ATOM 969 C C . LEU A 1 126 ? -0.88 -11.461 -8.953 1 98.69 126 LEU A C 1
ATOM 971 O O . LEU A 1 126 ? -0.831 -10.844 -10.023 1 98.69 126 LEU A O 1
ATOM 975 N N . MET A 1 127 ? -1.371 -10.945 -7.855 1 98.81 127 MET A N 1
ATOM 976 C CA . MET A 1 127 ? -1.866 -9.57 -7.848 1 98.81 127 MET A CA 1
ATOM 977 C C . MET A 1 127 ? -0.728 -8.586 -8.07 1 98.81 127 MET A C 1
ATOM 979 O O . MET A 1 127 ? -0.875 -7.621 -8.828 1 98.81 127 MET A O 1
ATOM 983 N N . GLY A 1 128 ? 0.367 -8.852 -7.391 1 98.88 128 GLY A N 1
ATOM 984 C CA . GLY A 1 128 ? 1.539 -8.023 -7.621 1 98.88 128 GLY A CA 1
ATOM 985 C C . GLY A 1 128 ? 2.004 -8.039 -9.07 1 98.88 128 GLY A C 1
ATOM 986 O O . GLY A 1 128 ? 2.377 -7.004 -9.617 1 98.88 128 GLY A O 1
ATOM 987 N N . ALA A 1 129 ? 1.963 -9.188 -9.695 1 98.81 129 ALA A N 1
ATOM 988 C CA . ALA A 1 129 ? 2.361 -9.344 -11.086 1 98.81 129 ALA A CA 1
ATOM 989 C C . ALA A 1 129 ? 1.465 -8.523 -12.008 1 98.81 129 ALA A C 1
ATOM 991 O O . ALA A 1 129 ? 1.952 -7.844 -12.914 1 98.81 129 ALA A O 1
ATOM 992 N N . VAL A 1 130 ? 0.158 -8.578 -11.773 1 98.88 130 VAL A N 1
ATOM 993 C CA . VAL A 1 130 ? -0.782 -7.816 -12.586 1 98.88 130 VAL A CA 1
ATOM 994 C C . VAL A 1 130 ? -0.493 -6.324 -12.445 1 98.88 130 VAL A C 1
ATOM 996 O O . VAL A 1 130 ? -0.426 -5.602 -13.438 1 98.88 130 VAL A O 1
ATOM 999 N N . TYR A 1 131 ? -0.339 -5.91 -11.227 1 98.81 131 TYR A N 1
ATOM 1000 C CA . TYR A 1 131 ? -0.099 -4.5 -10.953 1 98.81 131 TYR A CA 1
ATOM 1001 C C . TYR A 1 131 ? 1.155 -4.008 -11.664 1 98.81 131 TYR A C 1
ATOM 1003 O O . TYR A 1 131 ? 1.126 -2.988 -12.359 1 98.81 131 TYR A O 1
ATOM 1011 N N . LEU A 1 132 ? 2.234 -4.734 -11.539 1 98.5 132 LEU A N 1
ATOM 1012 C CA . LEU A 1 132 ? 3.498 -4.32 -12.141 1 98.5 132 LEU A CA 1
ATOM 1013 C C . LEU A 1 132 ? 3.43 -4.414 -13.664 1 98.5 132 LEU A C 1
ATOM 1015 O O . LEU A 1 132 ? 3.896 -3.516 -14.359 1 98.5 132 LEU A O 1
ATOM 1019 N N . ASP A 1 133 ? 2.863 -5.473 -14.156 1 98.62 133 ASP A N 1
ATOM 1020 C CA . ASP A 1 133 ? 2.809 -5.703 -15.594 1 98.62 133 ASP A CA 1
ATOM 1021 C C . ASP A 1 133 ? 1.902 -4.68 -16.281 1 98.62 133 ASP A C 1
ATOM 1023 O O . ASP A 1 133 ? 2.096 -4.363 -17.453 1 98.62 133 ASP A O 1
ATOM 1027 N N . SER A 1 134 ? 0.951 -4.117 -15.539 1 98.38 134 SER A N 1
ATOM 1028 C CA . SER A 1 134 ? 0.036 -3.119 -16.078 1 98.38 134 SER A CA 1
ATOM 1029 C C . SER A 1 134 ? 0.562 -1.705 -15.859 1 98.38 134 SER A C 1
ATOM 1031 O O . SER A 1 134 ? -0.165 -0.729 -16.047 1 98.38 134 SER A O 1
ATOM 1033 N N . ASP A 1 135 ? 1.769 -1.618 -15.398 1 96.62 135 ASP A N 1
ATOM 1034 C CA . ASP A 1 135 ? 2.416 -0.336 -15.141 1 96.62 135 ASP A CA 1
ATOM 1035 C C . ASP A 1 135 ? 1.664 0.448 -14.062 1 96.62 135 ASP A C 1
ATOM 1037 O O . ASP A 1 135 ? 1.395 1.64 -14.234 1 96.62 135 ASP A O 1
ATOM 1041 N N . GLY A 1 136 ? 1.271 -0.316 -13.062 1 96.81 136 GLY A N 1
ATOM 1042 C CA . GLY A 1 136 ? 0.664 0.298 -11.891 1 96.81 136 GLY A CA 1
ATOM 1043 C C . GLY A 1 136 ? -0.802 0.636 -12.086 1 96.81 136 GLY A C 1
ATOM 1044 O O . GLY A 1 136 ? -1.299 1.614 -11.523 1 96.81 136 GLY A O 1
ATOM 1045 N N . ASP A 1 137 ? -1.507 -0.089 -12.867 1 96.88 137 ASP A N 1
ATOM 1046 C CA . ASP A 1 137 ? -2.912 0.166 -13.164 1 96.88 137 ASP A CA 1
ATOM 1047 C C . ASP A 1 137 ? -3.818 -0.464 -12.109 1 96.88 137 ASP A C 1
ATOM 1049 O O . ASP A 1 137 ? -4.039 -1.677 -12.117 1 96.88 137 ASP A O 1
ATOM 1053 N N . LEU A 1 138 ? -4.406 0.379 -11.266 1 96.75 138 LEU A N 1
ATOM 1054 C CA . LEU A 1 138 ? -5.238 -0.114 -10.18 1 96.75 138 LEU A CA 1
ATOM 1055 C C . LEU A 1 138 ? -6.547 -0.685 -10.703 1 96.75 138 LEU A C 1
ATOM 1057 O O . LEU A 1 138 ? -7.176 -1.522 -10.055 1 96.75 138 LEU A O 1
ATOM 1061 N N . GLU A 1 139 ? -6.996 -0.213 -11.82 1 96.75 139 GLU A N 1
ATOM 1062 C CA . GLU A 1 139 ? -8.203 -0.769 -12.422 1 96.75 139 GLU A CA 1
ATOM 1063 C C . GLU A 1 139 ? -7.992 -2.215 -12.859 1 96.75 139 GLU A C 1
ATOM 1065 O O . GLU A 1 139 ? -8.867 -3.062 -12.664 1 96.75 139 GLU A O 1
ATOM 1070 N N . LYS A 1 140 ? -6.836 -2.477 -13.469 1 98.38 140 LYS A N 1
ATOM 1071 C CA . LYS A 1 140 ? -6.512 -3.846 -13.859 1 98.38 140 LYS A CA 1
ATOM 1072 C C . LYS A 1 140 ? -6.375 -4.746 -12.633 1 98.38 140 LYS A C 1
ATOM 1074 O O . LYS A 1 140 ? -6.75 -5.922 -12.672 1 98.38 140 LYS A O 1
ATOM 1079 N N . LEU A 1 141 ? -5.812 -4.188 -11.57 1 98.31 141 LEU A N 1
ATOM 1080 C CA . LEU A 1 141 ? -5.754 -4.934 -10.312 1 98.31 141 LEU A CA 1
ATOM 1081 C C . LEU A 1 141 ? -7.156 -5.277 -9.82 1 98.31 141 LEU A C 1
ATOM 1083 O O . LEU A 1 141 ? -7.414 -6.418 -9.43 1 98.31 141 LEU A O 1
ATOM 1087 N N . TYR A 1 142 ? -8.008 -4.289 -9.859 1 96.94 142 TYR A N 1
ATOM 1088 C CA . TYR A 1 142 ? -9.391 -4.484 -9.445 1 96.94 142 TYR A CA 1
ATOM 1089 C C . TYR A 1 142 ? -10.047 -5.602 -10.242 1 96.94 142 TYR A C 1
ATOM 1091 O O . TYR A 1 142 ? -10.68 -6.492 -9.672 1 96.94 142 TYR A O 1
ATOM 1099 N N . GLU A 1 143 ? -9.914 -5.574 -11.5 1 97.94 143 GLU A N 1
ATOM 1100 C CA . GLU A 1 143 ? -10.5 -6.582 -12.375 1 97.94 143 GLU A CA 1
ATOM 1101 C C . GLU A 1 143 ? -9.969 -7.973 -12.047 1 97.94 143 GLU A C 1
ATOM 1103 O O . GLU A 1 143 ? -10.727 -8.945 -12.031 1 97.94 143 GLU A O 1
ATOM 1108 N N . ALA A 1 144 ? -8.68 -8.086 -11.789 1 98.44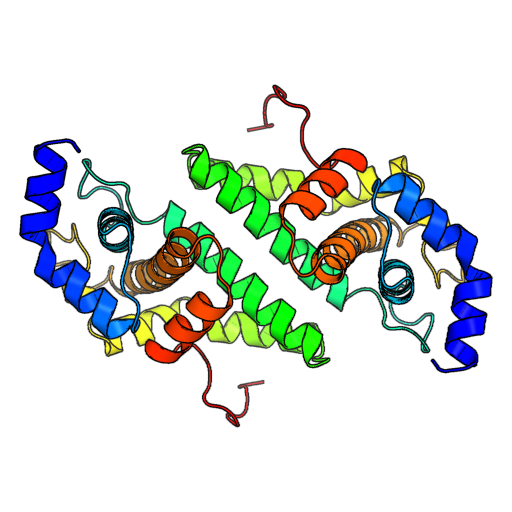 144 ALA A N 1
ATOM 1109 C CA . ALA A 1 144 ? -8.078 -9.367 -11.453 1 98.44 144 ALA A CA 1
ATOM 1110 C C . ALA A 1 144 ? -8.586 -9.875 -10.102 1 98.44 144 ALA A C 1
ATOM 1112 O O . ALA A 1 144 ? -8.844 -11.062 -9.938 1 98.44 144 ALA A O 1
ATOM 1113 N N . MET A 1 145 ? -8.688 -8.953 -9.133 1 97.56 145 MET A N 1
ATOM 1114 C CA . MET A 1 145 ? -9.211 -9.312 -7.82 1 97.56 145 MET A CA 1
ATOM 1115 C C . MET A 1 145 ? -10.641 -9.828 -7.93 1 97.56 145 MET A C 1
ATOM 1117 O O . MET A 1 145 ? -11.016 -10.789 -7.258 1 97.56 145 MET A O 1
ATOM 1121 N N . MET A 1 146 ? -11.383 -9.172 -8.781 1 96 146 MET A N 1
ATOM 1122 C CA . MET A 1 146 ? -12.75 -9.617 -9.023 1 96 146 MET A CA 1
ATOM 1123 C C . MET A 1 146 ? -12.773 -10.992 -9.672 1 96 146 MET A C 1
ATOM 1125 O O . MET A 1 146 ? -13.539 -11.867 -9.266 1 96 146 MET A O 1
ATOM 1129 N N . ALA A 1 147 ? -11.992 -11.164 -10.656 1 97.25 147 ALA A N 1
ATOM 1130 C CA . ALA A 1 147 ? -11.969 -12.398 -11.43 1 97.25 147 ALA A CA 1
ATOM 1131 C C . ALA A 1 147 ? -11.633 -13.602 -10.547 1 97.25 147 ALA A C 1
ATOM 1133 O O . ALA A 1 147 ? -12.25 -14.656 -10.672 1 97.25 147 ALA A O 1
ATOM 1134 N N . ILE A 1 148 ? -10.664 -13.398 -9.625 1 96.75 148 ILE A N 1
ATOM 1135 C CA . ILE A 1 148 ? -10.211 -14.539 -8.836 1 96.75 148 ILE A CA 1
ATOM 1136 C C . ILE A 1 148 ? -11.117 -14.711 -7.617 1 96.75 148 ILE A C 1
ATOM 1138 O O . ILE A 1 148 ? -11.039 -15.727 -6.914 1 96.75 148 ILE A O 1
ATOM 1142 N N . GLY A 1 149 ? -11.953 -13.688 -7.336 1 94.62 149 GLY A N 1
ATOM 1143 C CA . GLY A 1 149 ? -12.938 -13.828 -6.277 1 94.62 149 GLY A CA 1
ATOM 1144 C C . GLY A 1 149 ? -12.469 -13.297 -4.941 1 94.62 149 GLY A C 1
ATOM 1145 O O . GLY A 1 149 ? -12.891 -13.773 -3.889 1 94.62 149 GLY A O 1
ATOM 1146 N N . LEU A 1 150 ? -11.609 -12.297 -4.961 1 94.19 150 LEU A N 1
ATOM 1147 C CA . LEU A 1 150 ? -11.07 -11.734 -3.727 1 94.19 150 LEU A CA 1
ATOM 1148 C C . LEU A 1 150 ? -12.039 -10.711 -3.135 1 94.19 150 LEU A C 1
ATOM 1150 O O . LEU A 1 150 ? -12.008 -10.445 -1.931 1 94.19 150 LEU A O 1
ATOM 1154 N N . LEU A 1 151 ? -12.781 -10.031 -3.934 1 89.56 151 LEU A N 1
ATOM 1155 C CA . LEU A 1 151 ? -13.664 -8.969 -3.488 1 89.56 151 LEU A CA 1
ATOM 1156 C C . LEU A 1 151 ? -15.094 -9.477 -3.322 1 89.56 151 LEU A C 1
ATOM 1158 O O . LEU A 1 151 ? -15.531 -10.359 -4.062 1 89.56 151 LEU A O 1
ATOM 1162 N N . PRO A 1 152 ? -15.586 -8.945 -2.246 1 76.56 152 PRO A N 1
ATOM 1163 C CA . PRO A 1 152 ? -16.984 -9.367 -2.061 1 76.56 152 PRO A CA 1
ATOM 1164 C C . PRO A 1 152 ? -17.891 -8.922 -3.205 1 76.56 152 PRO A C 1
ATOM 1166 O O . PRO A 1 152 ? -17.594 -7.93 -3.877 1 76.56 152 PRO A O 1
ATOM 1169 N N . LYS A 1 153 ? -18.75 -9.82 -3.391 1 66.69 153 LYS A N 1
ATOM 1170 C CA . LYS A 1 153 ? -19.766 -9.414 -4.359 1 66.69 153 LYS A CA 1
ATOM 1171 C C . LYS A 1 153 ? -20.469 -8.148 -3.906 1 66.69 153 LYS A C 1
ATOM 1173 O O . LYS A 1 153 ? -20.688 -7.934 -2.709 1 66.69 153 LYS A O 1
ATOM 1178 N N . PRO A 1 154 ? -20.688 -7.234 -4.895 1 60.47 154 PRO A N 1
ATOM 1179 C CA . PRO A 1 154 ? -21.453 -6.031 -4.531 1 60.47 154 PRO A CA 1
ATOM 1180 C C . PRO A 1 154 ? -22.703 -6.348 -3.717 1 60.47 154 PRO A C 1
ATOM 1182 O O . PRO A 1 154 ? -23.438 -7.273 -4.051 1 60.47 154 PRO A O 1
ATOM 1185 N N . GLY A 1 155 ? -22.766 -5.672 -2.525 1 55.97 155 GLY A N 1
ATOM 1186 C CA . GLY A 1 155 ? -23.938 -5.934 -1.702 1 55.97 155 GLY A CA 1
ATOM 1187 C C . GLY A 1 155 ? -23.672 -6.926 -0.585 1 55.97 155 GLY A C 1
ATOM 1188 O O . GLY A 1 155 ? -24.531 -7.137 0.281 1 55.97 155 GLY A O 1
ATOM 1189 N N . ALA A 1 156 ? -22.625 -7.555 -0.754 1 58.66 156 ALA A N 1
ATOM 1190 C CA . ALA A 1 156 ? -22.328 -8.531 0.296 1 58.66 156 ALA A CA 1
ATOM 1191 C C . ALA A 1 156 ? -22.031 -7.832 1.622 1 58.66 156 ALA A C 1
ATOM 1193 O O . ALA A 1 156 ? -21.484 -6.73 1.644 1 58.66 156 ALA A O 1
ATOM 1194 N N . GLN A 1 157 ? -22.719 -8.227 2.711 1 53.38 157 GLN A N 1
ATOM 1195 C CA . GLN A 1 157 ? -22.484 -7.715 4.055 1 53.38 157 GLN A CA 1
ATOM 1196 C C . GLN A 1 157 ? -21.047 -8.023 4.504 1 53.38 157 GLN A C 1
ATOM 1198 O O . GLN A 1 157 ? -20.594 -9.156 4.383 1 53.38 157 GLN A O 1
ATOM 1203 N N . LEU A 1 158 ? -20.219 -7.039 4.574 1 57.34 158 LEU A N 1
ATOM 1204 C CA . LEU A 1 158 ? -18.875 -7.246 5.102 1 57.34 158 LEU A CA 1
ATOM 1205 C C . LEU A 1 158 ? -18.922 -7.809 6.52 1 57.34 158 LEU A C 1
ATOM 1207 O O . LEU A 1 158 ? -19.797 -7.438 7.305 1 57.34 158 LEU A O 1
ATOM 1211 N N . PRO A 1 159 ? -18.312 -9.016 6.711 1 50.22 159 PRO A N 1
ATOM 1212 C CA . PRO A 1 159 ? -18.391 -9.578 8.062 1 50.22 159 PRO A CA 1
ATOM 1213 C C . PRO A 1 159 ? -17.922 -8.594 9.133 1 50.22 159 PRO A C 1
ATOM 1215 O O . PRO A 1 159 ? -16.766 -8.164 9.133 1 50.22 159 PRO A O 1
ATOM 1218 N N . VAL A 1 160 ? -18.516 -7.453 9.102 1 43.41 160 VAL A N 1
ATOM 1219 C CA . VAL A 1 160 ? -18.125 -6.711 10.289 1 43.41 160 VAL A CA 1
ATOM 1220 C C . VAL A 1 160 ? -18.734 -7.355 11.531 1 43.41 160 VAL A C 1
ATOM 1222 O O . VAL A 1 160 ? -19.812 -7.941 11.461 1 43.41 160 VAL A O 1
ATOM 1225 N N . MET B 1 1 ? -19.375 25.297 -3.223 1 65.12 1 MET B N 1
ATOM 1226 C CA . MET B 1 1 ? -18.609 25.172 -1.977 1 65.12 1 MET B CA 1
ATOM 1227 C C . MET B 1 1 ? -19.328 25.891 -0.834 1 65.12 1 MET B C 1
ATOM 1229 O O . MET B 1 1 ? -19.859 26.984 -1.015 1 65.12 1 MET B O 1
ATOM 1233 N N . ASP B 1 2 ? -19.594 25.172 0.243 1 76.94 2 ASP B N 1
ATOM 1234 C CA . ASP B 1 2 ? -20.297 25.609 1.451 1 76.94 2 ASP B CA 1
ATOM 1235 C C . ASP B 1 2 ? -19.609 26.844 2.057 1 76.94 2 ASP B C 1
ATOM 1237 O O . ASP B 1 2 ? -18.391 26.938 2.047 1 76.94 2 ASP B O 1
ATOM 1241 N N . GLU B 1 3 ? -20.359 27.922 2.201 1 84.69 3 GLU B N 1
ATOM 1242 C CA . GLU B 1 3 ? -19.859 29.172 2.77 1 84.69 3 GLU B CA 1
ATOM 1243 C C . GLU B 1 3 ? -19.016 28.906 4.02 1 84.69 3 GLU B C 1
ATOM 1245 O O . GLU B 1 3 ? -18 29.562 4.246 1 84.69 3 GLU B O 1
ATOM 1250 N N . GLY B 1 4 ? -19.359 28 4.801 1 84.88 4 GLY B N 1
ATOM 1251 C CA . GLY B 1 4 ? -18.625 27.609 5.992 1 84.88 4 GLY B CA 1
ATOM 1252 C C . GLY B 1 4 ? -17.234 27.062 5.695 1 84.88 4 GLY B C 1
ATOM 1253 O O . GLY B 1 4 ? -16.266 27.438 6.352 1 84.88 4 GLY B O 1
ATOM 1254 N N . LEU B 1 5 ? -17.203 26.312 4.73 1 87 5 LEU B N 1
ATOM 1255 C CA . LEU B 1 5 ? -15.93 25.734 4.32 1 87 5 LEU B CA 1
ATOM 1256 C C . LEU B 1 5 ? -15.008 26.797 3.744 1 87 5 LEU B C 1
ATOM 1258 O O . LEU B 1 5 ? -13.805 26.812 4.016 1 87 5 LEU B O 1
ATOM 1262 N N . LYS B 1 6 ? -15.57 27.75 2.977 1 88.81 6 LYS B N 1
ATOM 1263 C CA . LYS B 1 6 ? -14.789 28.844 2.406 1 88.81 6 LYS B CA 1
ATOM 1264 C C . LYS B 1 6 ? -14.156 29.703 3.504 1 88.81 6 LYS B C 1
ATOM 1266 O O . LYS B 1 6 ? -12.992 30.094 3.4 1 88.81 6 LYS B O 1
ATOM 1271 N N . LYS B 1 7 ? -14.906 29.969 4.469 1 90.75 7 LYS B N 1
ATOM 1272 C CA . LYS B 1 7 ? -14.422 30.75 5.605 1 90.75 7 LYS B CA 1
ATOM 1273 C C . LYS B 1 7 ? -13.336 29.984 6.371 1 90.75 7 LYS B C 1
ATOM 1275 O O . LYS B 1 7 ? -12.344 30.578 6.793 1 90.75 7 LYS B O 1
ATOM 1280 N N . LEU B 1 8 ? -13.562 28.781 6.523 1 89.31 8 LEU B N 1
ATOM 1281 C CA . LEU B 1 8 ? -12.602 27.938 7.23 1 89.31 8 LEU B CA 1
ATOM 1282 C C . LEU B 1 8 ? -11.266 27.906 6.488 1 89.31 8 LEU B C 1
ATOM 1284 O O . LEU B 1 8 ? -10.203 28.047 7.098 1 89.31 8 LEU B O 1
ATOM 1288 N N . LEU B 1 9 ? -11.336 27.719 5.203 1 91.5 9 LEU B N 1
ATOM 1289 C CA . LEU B 1 9 ? -10.125 27.688 4.387 1 91.5 9 LEU B CA 1
ATOM 1290 C C . LEU B 1 9 ? -9.398 29.031 4.441 1 91.5 9 LEU B C 1
ATOM 1292 O O . LEU B 1 9 ? -8.164 29.062 4.523 1 91.5 9 LEU B O 1
ATOM 1296 N N . ALA B 1 10 ? -10.18 30.078 4.445 1 93.31 10 ALA B N 1
ATOM 1297 C CA . ALA B 1 10 ? -9.602 31.406 4.5 1 93.31 10 ALA B CA 1
ATOM 1298 C C . ALA B 1 10 ? -8.898 31.656 5.836 1 93.31 10 ALA B C 1
ATOM 1300 O O . ALA B 1 10 ? -7.836 32.281 5.883 1 93.31 10 ALA B O 1
ATOM 1301 N N . SER B 1 11 ? -9.453 31.109 6.832 1 92 11 SER B N 1
ATOM 1302 C CA . SER B 1 11 ? -8.922 31.328 8.172 1 92 11 SER B CA 1
ATOM 1303 C C . SER B 1 11 ? -7.68 30.469 8.422 1 92 11 SER B C 1
ATOM 1305 O O . SER B 1 11 ? -6.918 30.734 9.352 1 92 11 SER B O 1
ATOM 1307 N N . HIS B 1 12 ? -7.5 29.484 7.594 1 92.94 12 HIS B N 1
ATOM 1308 C CA . HIS B 1 12 ? -6.379 28.578 7.812 1 92.94 12 HIS B CA 1
ATOM 1309 C C . HIS B 1 12 ? -5.453 28.547 6.602 1 92.94 12 HIS B C 1
ATOM 1311 O O . HIS B 1 12 ? -4.746 27.562 6.383 1 92.94 12 HIS B O 1
ATOM 1317 N N . MET B 1 13 ? -5.516 29.594 5.879 1 93.88 13 MET B N 1
ATOM 1318 C CA . MET B 1 13 ? -4.746 29.672 4.641 1 93.88 13 MET B CA 1
ATOM 1319 C C . MET B 1 13 ? -3.252 29.562 4.922 1 93.88 13 MET B C 1
ATOM 1321 O O . MET B 1 13 ? -2.506 29 4.125 1 93.88 13 MET B O 1
ATOM 1325 N N . TRP B 1 14 ? -2.834 30.125 6.035 1 95.38 14 TRP B N 1
ATOM 1326 C CA . TRP B 1 14 ? -1.406 30.094 6.336 1 95.38 14 TRP B CA 1
ATOM 1327 C C . TRP B 1 14 ? -0.94 28.656 6.586 1 95.38 14 TRP B C 1
ATOM 1329 O O . TRP B 1 14 ? 0.197 28.312 6.266 1 95.38 14 TRP B O 1
ATOM 1339 N N . ARG B 1 15 ? -1.784 27.828 7.145 1 94.94 15 ARG B N 1
ATOM 1340 C CA . ARG B 1 15 ? -1.456 26.422 7.383 1 94.94 15 ARG B CA 1
ATOM 1341 C C . ARG B 1 15 ? -1.27 25.672 6.066 1 94.94 15 ARG B C 1
ATOM 1343 O O . ARG B 1 15 ? -0.294 24.938 5.898 1 94.94 15 ARG B O 1
ATOM 1350 N N . THR B 1 16 ? -2.262 25.891 5.172 1 95.81 16 THR B N 1
ATOM 1351 C CA . THR B 1 16 ? -2.191 25.234 3.873 1 95.81 16 THR B CA 1
ATOM 1352 C C . THR B 1 16 ? -0.94 25.672 3.113 1 95.81 16 THR B C 1
ATOM 1354 O O . THR B 1 16 ? -0.241 24.828 2.533 1 95.81 16 THR B O 1
ATOM 1357 N N . LYS B 1 17 ? -0.648 26.938 3.148 1 97.12 17 LYS B N 1
ATOM 1358 C CA . LYS B 1 17 ? 0.54 27.453 2.477 1 97.12 17 LYS B CA 1
ATOM 1359 C C . LYS B 1 17 ? 1.813 26.875 3.09 1 97.12 17 LYS B C 1
ATOM 1361 O O . LYS B 1 17 ? 2.746 26.516 2.371 1 97.12 17 LYS B O 1
ATOM 1366 N N . ALA B 1 18 ? 1.866 26.797 4.352 1 97 18 ALA B N 1
ATOM 1367 C CA . ALA B 1 18 ? 3.025 26.234 5.043 1 97 18 ALA B CA 1
ATOM 1368 C C . ALA B 1 18 ? 3.27 24.797 4.621 1 97 18 ALA B C 1
ATOM 1370 O O . ALA B 1 18 ? 4.414 24.375 4.426 1 97 18 ALA B O 1
ATOM 1371 N N . MET B 1 19 ? 2.203 24.031 4.492 1 97.38 19 MET B N 1
ATOM 1372 C CA . MET B 1 19 ? 2.334 22.625 4.09 1 97.38 19 MET B CA 1
ATOM 1373 C C . MET B 1 19 ? 2.793 22.516 2.639 1 97.38 19 MET B C 1
ATOM 1375 O O . MET B 1 19 ? 3.607 21.656 2.303 1 97.38 19 MET B O 1
ATOM 1379 N N . GLU B 1 20 ? 2.201 23.375 1.797 1 98.44 20 GLU B N 1
ATOM 1380 C CA . GLU B 1 20 ? 2.604 23.375 0.394 1 98.44 20 GLU B CA 1
ATOM 1381 C C . GLU B 1 20 ? 4.094 23.672 0.247 1 98.44 20 GLU B C 1
ATOM 1383 O O . GLU B 1 20 ? 4.785 23.031 -0.551 1 98.44 20 GLU B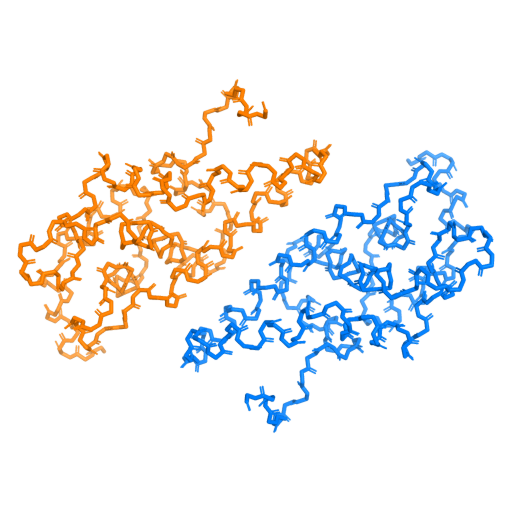 O 1
ATOM 1388 N N . ASP B 1 21 ? 4.566 24.625 1.053 1 97.94 21 ASP B N 1
ATOM 1389 C CA . ASP B 1 21 ? 5.992 24.953 1.036 1 97.94 21 ASP B CA 1
ATOM 1390 C C . ASP B 1 21 ? 6.824 23.797 1.58 1 97.94 21 ASP B C 1
ATOM 1392 O O . ASP B 1 21 ? 7.855 23.438 1.001 1 97.94 21 ASP B O 1
ATOM 1396 N N . LEU B 1 22 ? 6.395 23.188 2.646 1 97.44 22 LEU B N 1
ATOM 1397 C CA . LEU B 1 22 ? 7.102 22.094 3.301 1 97.44 22 LEU B CA 1
ATOM 1398 C C . LEU B 1 22 ? 7.219 20.891 2.367 1 97.44 22 LEU B C 1
ATOM 1400 O O . LEU B 1 22 ? 8.266 20.25 2.314 1 97.44 22 LEU B O 1
ATOM 1404 N N . LEU B 1 23 ? 6.199 20.594 1.602 1 98.31 23 LEU B N 1
ATOM 1405 C CA . LEU B 1 23 ? 6.113 19.391 0.781 1 98.31 23 LEU B CA 1
ATOM 1406 C C . LEU B 1 23 ? 6.562 19.672 -0.648 1 98.31 23 LEU B C 1
ATOM 1408 O O . LEU B 1 23 ? 6.707 18.75 -1.453 1 98.31 23 LEU B O 1
ATOM 1412 N N . GLU B 1 24 ? 6.801 20.938 -0.875 1 98.38 24 GLU B N 1
ATOM 1413 C CA . GLU B 1 24 ? 7.086 21.344 -2.244 1 98.38 24 GLU B CA 1
ATOM 1414 C C . GLU B 1 24 ? 6.039 20.797 -3.215 1 98.38 24 GLU B C 1
ATOM 1416 O O . GLU B 1 24 ? 6.387 20.219 -4.246 1 98.38 24 GLU B O 1
ATOM 1421 N N . TYR B 1 25 ? 4.809 20.969 -2.791 1 98.69 25 TYR B N 1
ATOM 1422 C CA . TYR B 1 25 ? 3.635 20.516 -3.527 1 98.69 25 TYR B CA 1
ATOM 1423 C C . TYR B 1 25 ? 2.486 21.516 -3.395 1 98.69 25 TYR B C 1
ATOM 1425 O O . TYR B 1 25 ? 2.215 22.016 -2.301 1 98.69 25 TYR B O 1
ATOM 1433 N N . ARG B 1 26 ? 1.853 21.828 -4.477 1 98.5 26 ARG B N 1
ATOM 1434 C CA . ARG B 1 26 ? 0.698 22.719 -4.461 1 98.5 26 ARG B CA 1
ATOM 1435 C C . ARG B 1 26 ? -0.603 21.938 -4.59 1 98.5 26 ARG B C 1
ATOM 1437 O O . ARG B 1 26 ? -0.869 21.328 -5.629 1 98.5 26 ARG B O 1
ATOM 1444 N N . PHE B 1 27 ? -1.367 22.047 -3.588 1 98.5 27 PHE B N 1
ATOM 1445 C CA . PHE B 1 27 ? -2.611 21.281 -3.562 1 98.5 27 PHE B CA 1
ATOM 1446 C C . PHE B 1 27 ? -3.639 21.891 -4.508 1 98.5 27 PHE B C 1
ATOM 1448 O O . PHE B 1 27 ? -3.854 23.109 -4.504 1 98.5 27 PHE B O 1
ATOM 1455 N N . LYS B 1 28 ? -4.246 21.031 -5.301 1 98.12 28 LYS B N 1
ATOM 1456 C CA . LYS B 1 28 ? -5.383 21.438 -6.117 1 98.12 28 LYS B CA 1
ATOM 1457 C C . LYS B 1 28 ? -6.605 21.719 -5.25 1 98.12 28 LYS B C 1
ATOM 1459 O O . LYS B 1 28 ? -7.297 22.719 -5.449 1 98.12 28 LYS B O 1
ATOM 1464 N N . ASP B 1 29 ? -6.863 20.828 -4.34 1 96.94 29 ASP B N 1
ATOM 1465 C CA . ASP B 1 29 ? -7.918 20.969 -3.34 1 96.94 29 ASP B CA 1
ATOM 1466 C C . ASP B 1 29 ? -7.336 21.297 -1.971 1 96.94 29 ASP B C 1
ATOM 1468 O O . ASP B 1 29 ? -6.824 20.422 -1.272 1 96.94 29 ASP B O 1
ATOM 1472 N N . LYS B 1 30 ? -7.504 22.516 -1.616 1 96 30 LYS B N 1
ATOM 1473 C CA . LYS B 1 30 ? -6.93 22.984 -0.354 1 96 30 LYS B CA 1
ATOM 1474 C C . LYS B 1 30 ? -7.602 22.297 0.835 1 96 30 LYS B C 1
ATOM 1476 O O . LYS B 1 30 ? -7.02 22.203 1.917 1 96 30 LYS B O 1
ATOM 1481 N N . THR B 1 31 ? -8.797 21.812 0.668 1 95.56 31 THR B N 1
ATOM 1482 C CA . THR B 1 31 ? -9.539 21.188 1.751 1 95.56 31 THR B CA 1
ATOM 1483 C C . THR B 1 31 ? -8.836 19.906 2.211 1 95.56 31 THR B C 1
ATOM 1485 O O . THR B 1 31 ? -8.844 19.578 3.402 1 95.56 31 THR B O 1
ATOM 1488 N N . ILE B 1 32 ? -8.242 19.188 1.265 1 97.44 32 ILE B N 1
ATOM 1489 C CA . ILE B 1 32 ? -7.594 17.922 1.612 1 97.44 32 ILE B CA 1
ATOM 1490 C C . ILE B 1 32 ? -6.336 18.188 2.434 1 97.44 32 ILE B C 1
ATOM 1492 O O . ILE B 1 32 ? -5.996 17.422 3.332 1 97.44 32 ILE B O 1
ATOM 1496 N N . ALA B 1 33 ? -5.664 19.281 2.15 1 97.25 33 ALA B N 1
ATOM 1497 C CA . ALA B 1 33 ? -4.5 19.688 2.939 1 97.25 33 ALA B CA 1
ATOM 1498 C C . ALA B 1 33 ? -4.898 20.016 4.375 1 97.25 33 ALA B C 1
ATOM 1500 O O . ALA B 1 33 ? -4.227 19.594 5.324 1 97.25 33 ALA B O 1
ATOM 1501 N N . LEU B 1 34 ? -5.961 20.734 4.461 1 95.44 34 LEU B N 1
ATOM 1502 C CA . LEU B 1 34 ? -6.438 21.094 5.793 1 95.44 34 LEU B CA 1
ATOM 1503 C C . LEU B 1 34 ? -6.918 19.859 6.551 1 95.44 34 LEU B C 1
ATOM 1505 O O . LEU B 1 34 ? -6.711 19.75 7.762 1 95.44 34 LEU B O 1
ATOM 1509 N N . SER B 1 35 ? -7.582 18.984 5.848 1 96.25 35 SER B N 1
ATOM 1510 C CA . SER B 1 35 ? -8.008 17.719 6.465 1 96.25 35 SER B CA 1
ATOM 1511 C C . SER B 1 35 ? -6.82 16.953 7.027 1 96.25 35 SER B C 1
ATOM 1513 O O . SER B 1 35 ? -6.922 16.344 8.094 1 96.25 35 SER B O 1
ATOM 1515 N N . ALA B 1 36 ? -5.703 16.984 6.312 1 97.56 36 ALA B N 1
ATOM 1516 C CA . ALA B 1 36 ? -4.504 16.281 6.762 1 97.56 36 ALA B CA 1
ATOM 1517 C C . ALA B 1 36 ? -4.012 16.844 8.094 1 97.56 36 ALA B C 1
ATOM 1519 O O . ALA B 1 36 ? -3.35 16.141 8.859 1 97.56 36 ALA B O 1
ATOM 1520 N N . LEU B 1 37 ? -4.383 18.078 8.383 1 95.44 37 LEU B N 1
ATOM 1521 C CA . LEU B 1 37 ? -3.914 18.75 9.586 1 95.44 37 LEU B CA 1
ATOM 1522 C C . LEU B 1 37 ? -4.953 18.656 10.703 1 95.44 37 LEU B C 1
ATOM 1524 O O . LEU B 1 37 ? -4.691 19.062 11.836 1 95.44 37 LEU B O 1
ATOM 1528 N N . ASN B 1 38 ? -6.105 18.156 10.359 1 94.81 38 ASN B N 1
ATOM 1529 C CA . ASN B 1 38 ? -7.215 18.125 11.305 1 94.81 38 ASN B CA 1
ATOM 1530 C C . ASN B 1 38 ? -7.215 16.844 12.133 1 94.81 38 ASN B C 1
ATOM 1532 O O . ASN B 1 38 ? -7.543 15.773 11.625 1 94.81 38 ASN B O 1
ATOM 1536 N N . LEU B 1 39 ? -6.867 16.953 13.391 1 91.56 39 LEU B N 1
ATOM 1537 C CA . LEU B 1 39 ? -6.836 15.797 14.273 1 91.56 39 LEU B CA 1
ATOM 1538 C C . LEU B 1 39 ? -8.242 15.375 14.68 1 91.56 39 LEU B C 1
ATOM 1540 O O . LEU B 1 39 ? -9.18 16.172 14.586 1 91.56 39 LEU B O 1
ATOM 1544 N N . PRO B 1 40 ? -8.453 14.102 15.055 1 87.38 40 PRO B N 1
ATOM 1545 C CA . PRO B 1 40 ? -9.781 13.641 15.461 1 87.38 40 PRO B CA 1
ATOM 1546 C C . PRO B 1 40 ? -10.375 14.461 16.594 1 87.38 40 PRO B C 1
ATOM 1548 O O . PRO B 1 40 ? -9.664 14.805 17.547 1 87.38 40 PRO B O 1
ATOM 1551 N N . GLY B 1 41 ? -11.75 14.711 16.406 1 77.5 41 GLY B N 1
ATOM 1552 C CA . GLY B 1 41 ? -12.492 15.32 17.5 1 77.5 41 GLY B CA 1
ATOM 1553 C C . GLY B 1 41 ? -12.336 16.828 17.547 1 77.5 41 GLY B C 1
ATOM 1554 O O . GLY B 1 41 ? -12.75 17.469 18.531 1 77.5 41 GLY B O 1
ATOM 1555 N N . ARG B 1 42 ? -11.844 17.438 16.406 1 73.06 42 ARG B N 1
ATOM 1556 C CA . ARG B 1 42 ? -11.539 18.859 16.578 1 73.06 42 ARG B CA 1
ATOM 1557 C C . ARG B 1 42 ? -12.453 19.719 15.703 1 73.06 42 ARG B C 1
ATOM 1559 O O . ARG B 1 42 ? -13.336 20.406 16.219 1 73.06 42 ARG B O 1
ATOM 1566 N N . LEU B 1 43 ? -12.141 19.672 14.461 1 68.62 43 LEU B N 1
ATOM 1567 C CA . LEU B 1 43 ? -13.008 20.391 13.539 1 68.62 43 LEU B CA 1
ATOM 1568 C C . LEU B 1 43 ? -13.969 19.453 12.836 1 68.62 43 LEU B C 1
ATOM 1570 O O . LEU B 1 43 ? -13.555 18.609 12.031 1 68.62 43 LEU B O 1
ATOM 1574 N N . THR B 1 44 ? -15.195 19.719 13.062 1 75.69 44 THR B N 1
ATOM 1575 C CA . THR B 1 44 ? -16.172 18.75 12.594 1 75.69 44 THR B CA 1
ATOM 1576 C C . THR B 1 44 ? -16.594 19.062 11.156 1 75.69 44 THR B C 1
ATOM 1578 O O . THR B 1 44 ? -17.141 18.188 10.461 1 75.69 44 THR B O 1
ATOM 1581 N N . SER B 1 45 ? -16.297 20.219 10.688 1 83.44 45 SER B N 1
ATOM 1582 C CA . SER B 1 45 ? -16.734 20.609 9.352 1 83.44 45 SER B CA 1
ATOM 1583 C C . SER B 1 45 ? -15.82 20.016 8.281 1 83.44 45 SER B C 1
ATOM 1585 O O . SER B 1 45 ? -16.156 20.031 7.094 1 83.44 45 SER B O 1
ATOM 1587 N N . ILE B 1 46 ? -14.656 19.562 8.719 1 88.44 46 ILE B N 1
ATOM 1588 C CA . ILE B 1 46 ? -13.734 18.891 7.797 1 88.44 46 ILE B CA 1
ATOM 1589 C C . ILE B 1 46 ? -13.344 17.531 8.359 1 88.44 46 ILE B C 1
ATOM 1591 O O . ILE B 1 46 ? -13.297 17.344 9.578 1 88.44 46 ILE B O 1
ATOM 1595 N N . LYS B 1 47 ? -13.125 16.703 7.52 1 91.56 47 LYS B N 1
ATOM 1596 C CA . LYS B 1 47 ? -12.75 15.352 7.926 1 91.56 47 LYS B CA 1
ATOM 1597 C C . LYS B 1 47 ? -11.43 15.359 8.703 1 91.56 47 LYS B C 1
ATOM 1599 O O . LYS B 1 47 ? -10.5 16.094 8.344 1 91.56 47 LYS B O 1
ATOM 1604 N N . ASP B 1 48 ? -11.406 14.57 9.781 1 93.94 48 ASP B N 1
ATOM 1605 C CA . ASP B 1 48 ? -10.125 14.445 10.469 1 93.94 48 ASP B CA 1
ATOM 1606 C C . ASP B 1 48 ? -9.109 13.695 9.609 1 93.94 48 ASP B C 1
ATOM 1608 O O . ASP B 1 48 ? -9.445 13.211 8.523 1 93.94 48 ASP B O 1
ATOM 1612 N N . ASN B 1 49 ? -7.906 13.57 10.141 1 96.56 49 ASN B N 1
ATOM 1613 C CA . ASN B 1 49 ? -6.836 13.125 9.25 1 96.56 49 ASN B CA 1
ATOM 1614 C C . ASN B 1 49 ? -6.613 11.617 9.352 1 96.56 49 ASN B C 1
ATOM 1616 O O . ASN B 1 49 ? -5.684 11.078 8.742 1 96.56 49 ASN B O 1
ATOM 1620 N N . THR B 1 50 ? -7.473 10.852 9.984 1 96.69 50 THR B N 1
ATOM 1621 C CA . THR B 1 50 ? -7.266 9.422 10.219 1 96.69 50 THR B CA 1
ATOM 1622 C C . THR B 1 50 ? -7.312 8.641 8.914 1 96.69 50 THR B C 1
ATOM 1624 O O . THR B 1 50 ? -6.438 7.82 8.641 1 96.69 50 THR B O 1
ATOM 1627 N N . GLY B 1 51 ? -8.352 8.945 8.125 1 97.56 51 GLY B N 1
ATOM 1628 C CA . GLY B 1 51 ? -8.461 8.266 6.844 1 97.56 51 GLY B CA 1
ATOM 1629 C C . GLY B 1 51 ? -7.328 8.594 5.895 1 97.56 51 GLY B C 1
ATOM 1630 O O . GLY B 1 51 ? -6.824 7.711 5.195 1 97.56 51 GLY B O 1
ATOM 1631 N N . LEU B 1 52 ? -6.934 9.805 5.855 1 98.31 52 LEU B N 1
ATOM 1632 C CA . LEU B 1 52 ? -5.812 10.211 5.016 1 98.31 52 LEU B CA 1
ATOM 1633 C C . LEU B 1 52 ? -4.523 9.539 5.465 1 98.31 52 LEU B C 1
ATOM 1635 O O . LEU B 1 52 ? -3.684 9.172 4.637 1 98.31 52 LEU B O 1
ATOM 1639 N N . ALA B 1 53 ? -4.391 9.469 6.777 1 98.5 53 ALA B N 1
ATOM 1640 C CA . ALA B 1 53 ? -3.207 8.812 7.316 1 98.5 53 ALA B CA 1
ATOM 1641 C C . ALA B 1 53 ? -3.152 7.348 6.891 1 98.5 53 ALA B C 1
ATOM 1643 O O . ALA B 1 53 ? -2.078 6.816 6.602 1 98.5 53 ALA B O 1
ATOM 1644 N N . GLN B 1 54 ? -4.305 6.746 6.895 1 98.44 54 GLN B N 1
ATOM 1645 C CA . GLN B 1 54 ? -4.383 5.367 6.426 1 98.44 54 GLN B CA 1
ATOM 1646 C C . GLN B 1 54 ? -3.928 5.254 4.973 1 98.44 54 GLN B C 1
ATOM 1648 O O . GLN B 1 54 ? -3.15 4.363 4.625 1 98.44 54 GLN B O 1
ATOM 1653 N N . VAL B 1 55 ? -4.387 6.109 4.168 1 98.69 55 VAL B N 1
ATOM 1654 C CA . VAL B 1 55 ? -3.988 6.148 2.764 1 98.69 55 VAL B CA 1
ATOM 1655 C C . VAL B 1 55 ? -2.486 6.41 2.662 1 98.69 55 VAL B C 1
ATOM 1657 O O . VAL B 1 55 ? -1.779 5.73 1.916 1 98.69 55 VAL B O 1
ATOM 1660 N N . GLY B 1 56 ? -2.037 7.352 3.439 1 98.81 56 GLY B N 1
ATOM 1661 C CA . GLY B 1 56 ? -0.634 7.734 3.416 1 98.81 56 GLY B CA 1
ATOM 1662 C C . GLY B 1 56 ? 0.301 6.594 3.775 1 98.81 56 GLY B C 1
ATOM 1663 O O . GLY B 1 56 ? 1.311 6.379 3.102 1 98.81 56 GLY B O 1
ATOM 1664 N N . LYS B 1 57 ? -0.059 5.891 4.816 1 98.31 57 LYS B N 1
ATOM 1665 C CA . LYS B 1 57 ? 0.758 4.746 5.219 1 98.31 57 LYS B CA 1
ATOM 1666 C C . LYS B 1 57 ? 0.814 3.695 4.113 1 98.31 57 LYS B C 1
ATOM 1668 O O . LYS B 1 57 ? 1.892 3.201 3.775 1 98.31 57 LYS B O 1
ATOM 1673 N N . ALA B 1 58 ? -0.323 3.406 3.561 1 98.5 58 ALA B N 1
ATOM 1674 C CA . ALA B 1 58 ? -0.412 2.361 2.543 1 98.5 58 ALA B CA 1
ATOM 1675 C C . ALA B 1 58 ? 0.381 2.742 1.297 1 98.5 58 ALA B C 1
ATOM 1677 O O . ALA B 1 58 ? 1.084 1.907 0.722 1 98.5 58 ALA B O 1
ATOM 1678 N N . VAL B 1 59 ? 0.247 3.965 0.902 1 98.69 59 VAL B N 1
ATOM 1679 C CA . VAL B 1 59 ? 0.886 4.336 -0.356 1 98.69 59 VAL B CA 1
ATOM 1680 C C . VAL B 1 59 ? 2.395 4.457 -0.154 1 98.69 59 VAL B C 1
ATOM 1682 O O . VAL B 1 59 ? 3.176 4.133 -1.052 1 98.69 59 VAL B O 1
ATOM 1685 N N . MET B 1 60 ? 2.863 4.926 0.97 1 98.38 60 MET B N 1
ATOM 1686 C CA . MET B 1 60 ? 4.297 4.957 1.238 1 98.38 60 MET B CA 1
ATOM 1687 C C . MET B 1 60 ? 4.883 3.551 1.256 1 98.38 60 MET B C 1
ATOM 1689 O O . MET B 1 60 ? 5.977 3.32 0.737 1 98.38 60 MET B O 1
ATOM 1693 N N . GLU B 1 61 ? 4.129 2.654 1.866 1 98.25 61 GLU B N 1
ATOM 1694 C CA . GLU B 1 61 ? 4.566 1.261 1.874 1 98.25 61 GLU B CA 1
ATOM 1695 C C . GLU B 1 61 ? 4.688 0.713 0.455 1 98.25 61 GLU B C 1
ATOM 1697 O O . GLU B 1 61 ? 5.707 0.115 0.1 1 98.25 61 GLU B O 1
ATOM 1702 N N . LEU B 1 62 ? 3.652 0.938 -0.309 1 98.38 62 LEU B N 1
ATOM 1703 C CA . LEU B 1 62 ? 3.691 0.463 -1.688 1 98.38 62 LEU B CA 1
ATOM 1704 C C . LEU B 1 62 ? 4.871 1.068 -2.439 1 98.38 62 LEU B C 1
ATOM 1706 O O . LEU B 1 62 ? 5.566 0.368 -3.18 1 98.38 62 LEU B O 1
ATOM 1710 N N . PHE B 1 63 ? 5.066 2.322 -2.232 1 97.75 63 PHE B N 1
ATOM 1711 C CA . PHE B 1 63 ? 6.152 3.016 -2.916 1 97.75 63 PHE B CA 1
ATOM 1712 C C . PHE B 1 63 ? 7.5 2.387 -2.572 1 97.75 63 PHE B C 1
ATOM 1714 O O . PHE B 1 63 ? 8.281 2.061 -3.463 1 97.75 63 PHE B O 1
ATOM 1721 N N . LEU B 1 64 ? 7.785 2.199 -1.317 1 96.88 64 LEU B N 1
ATOM 1722 C CA . LEU B 1 64 ? 9.07 1.67 -0.873 1 96.88 64 LEU B CA 1
ATOM 1723 C C . LEU B 1 64 ? 9.25 0.224 -1.324 1 96.88 64 LEU B C 1
ATOM 1725 O O . LEU B 1 64 ? 10.344 -0.178 -1.719 1 96.88 64 LEU B O 1
ATOM 1729 N N . ILE B 1 65 ? 8.18 -0.503 -1.294 1 97.94 65 ILE B N 1
ATOM 1730 C CA . ILE B 1 65 ? 8.227 -1.905 -1.694 1 97.94 65 ILE B CA 1
ATOM 1731 C C . ILE B 1 65 ? 8.508 -2.004 -3.193 1 97.94 65 ILE B C 1
ATOM 1733 O O . ILE B 1 65 ? 9.383 -2.758 -3.619 1 97.94 65 ILE B O 1
ATOM 1737 N N . THR B 1 66 ? 7.781 -1.238 -4.004 1 97.44 66 THR B N 1
ATOM 1738 C CA . THR B 1 66 ? 7.961 -1.301 -5.453 1 97.44 66 THR B CA 1
ATOM 1739 C C . THR B 1 66 ? 9.344 -0.786 -5.848 1 97.44 66 THR B C 1
ATOM 1741 O O . THR B 1 66 ? 9.977 -1.334 -6.754 1 97.44 66 THR B O 1
ATOM 1744 N N . ASP B 1 67 ? 9.773 0.27 -5.152 1 95.12 67 ASP B N 1
ATOM 1745 C CA . ASP B 1 67 ? 11.125 0.773 -5.395 1 95.12 67 ASP B CA 1
ATOM 1746 C C . ASP B 1 67 ? 12.172 -0.288 -5.07 1 95.12 67 ASP B C 1
ATOM 1748 O O . ASP B 1 67 ? 13.102 -0.51 -5.848 1 95.12 67 ASP B O 1
ATOM 1752 N N . GLY B 1 68 ? 12.047 -0.906 -3.93 1 95.81 68 GLY B N 1
ATOM 1753 C CA . GLY B 1 68 ? 12.953 -1.983 -3.557 1 95.81 68 GLY B CA 1
ATOM 1754 C C . GLY B 1 68 ? 12.898 -3.162 -4.508 1 95.81 68 GLY B C 1
ATOM 1755 O O . GLY B 1 68 ? 13.938 -3.721 -4.871 1 95.81 68 GLY B O 1
ATOM 1756 N N . TYR B 1 69 ? 11.719 -3.541 -4.875 1 97.19 69 TYR B N 1
ATOM 1757 C CA . TYR B 1 69 ? 11.547 -4.637 -5.824 1 97.19 69 TYR B CA 1
ATOM 1758 C C . TYR B 1 69 ? 12.266 -4.34 -7.133 1 97.19 69 TYR B C 1
ATOM 1760 O O . TYR B 1 69 ? 12.992 -5.191 -7.656 1 97.19 69 TYR B O 1
ATOM 1768 N N . ASP B 1 70 ? 12.094 -3.135 -7.633 1 95.25 70 ASP B N 1
ATOM 1769 C CA . ASP B 1 70 ? 12.703 -2.715 -8.891 1 95.25 70 ASP B CA 1
ATOM 1770 C C . ASP B 1 70 ? 14.227 -2.746 -8.805 1 95.25 70 ASP B C 1
ATOM 1772 O O . ASP B 1 70 ? 14.906 -3.008 -9.797 1 95.25 70 ASP B O 1
ATOM 1776 N N . LYS B 1 71 ? 14.719 -2.527 -7.648 1 94.94 71 LYS B N 1
ATOM 1777 C CA . LYS B 1 71 ? 16.156 -2.488 -7.434 1 94.94 71 LYS B CA 1
ATOM 1778 C C . LYS B 1 71 ? 16.703 -3.861 -7.035 1 94.94 71 LYS B C 1
ATOM 1780 O O . LYS B 1 71 ? 17.844 -3.986 -6.621 1 94.94 71 LYS B O 1
ATOM 1785 N N . ASP B 1 72 ? 15.836 -4.848 -7.047 1 95.31 72 ASP B N 1
ATOM 1786 C CA . ASP B 1 72 ? 16.172 -6.234 -6.738 1 95.31 72 ASP B CA 1
ATOM 1787 C C . ASP B 1 72 ? 16.656 -6.375 -5.297 1 95.31 72 ASP B C 1
ATOM 1789 O O . ASP B 1 72 ? 17.562 -7.156 -5.02 1 95.31 72 ASP B O 1
ATOM 1793 N N . MET B 1 73 ? 16.125 -5.543 -4.484 1 94.5 73 MET B N 1
ATOM 1794 C CA . MET B 1 73 ? 16.422 -5.672 -3.062 1 94.5 73 MET B CA 1
ATOM 1795 C C . MET B 1 73 ? 15.789 -6.926 -2.482 1 94.5 73 MET B C 1
ATOM 1797 O O . MET B 1 73 ? 14.68 -7.301 -2.875 1 94.5 73 MET B O 1
ATOM 1801 N N . ASP B 1 74 ? 16.469 -7.516 -1.515 1 94.94 74 ASP B N 1
ATOM 1802 C CA . ASP B 1 74 ? 15.906 -8.648 -0.785 1 94.94 74 ASP B CA 1
ATOM 1803 C C . ASP B 1 74 ? 14.641 -8.234 -0.038 1 94.94 74 ASP B C 1
ATOM 1805 O O . ASP B 1 74 ? 14.602 -7.188 0.605 1 94.94 74 ASP B O 1
ATOM 1809 N N . PRO B 1 75 ? 13.539 -9.039 -0.186 1 96.25 75 PRO B N 1
ATOM 1810 C CA . PRO B 1 75 ? 12.289 -8.711 0.5 1 96.25 75 PRO B CA 1
ATOM 1811 C C . PRO B 1 75 ? 12.484 -8.484 1.998 1 96.25 75 PRO B C 1
ATOM 1813 O O . PRO B 1 75 ? 11.844 -7.605 2.58 1 96.25 75 PRO B O 1
ATOM 1816 N N . GLU B 1 76 ? 13.32 -9.211 2.602 1 94.69 76 GLU B N 1
ATOM 1817 C CA . GLU B 1 76 ? 13.602 -9.023 4.023 1 94.69 76 GLU B CA 1
ATOM 1818 C C . GLU B 1 76 ? 14.203 -7.648 4.293 1 94.69 76 GLU B C 1
ATOM 1820 O O . GLU B 1 76 ? 13.883 -7.012 5.301 1 94.69 76 GLU B O 1
ATOM 1825 N N . ASN B 1 77 ? 15.078 -7.238 3.412 1 95 77 ASN B N 1
ATOM 1826 C CA . ASN B 1 77 ? 15.672 -5.91 3.543 1 95 77 ASN B CA 1
ATOM 1827 C C . ASN B 1 77 ? 14.641 -4.809 3.305 1 95 77 ASN B C 1
ATOM 1829 O O . ASN B 1 77 ? 14.711 -3.748 3.93 1 95 77 ASN B O 1
ATOM 1833 N N . ILE B 1 78 ? 13.727 -5.062 2.42 1 95.88 78 ILE B N 1
ATOM 1834 C CA . ILE B 1 78 ? 12.641 -4.109 2.195 1 95.88 78 ILE B CA 1
ATOM 1835 C C . ILE B 1 78 ? 11.805 -3.975 3.465 1 95.88 78 ILE B C 1
ATOM 1837 O O . ILE B 1 78 ? 11.492 -2.861 3.891 1 95.88 78 ILE B O 1
ATOM 1841 N N . ASP B 1 79 ? 11.523 -5.082 4.137 1 95.88 79 ASP B N 1
ATOM 1842 C CA . ASP B 1 79 ? 10.758 -5.051 5.379 1 95.88 79 ASP B CA 1
ATOM 1843 C C . ASP B 1 79 ? 11.484 -4.242 6.449 1 95.88 79 ASP B C 1
ATOM 1845 O O . ASP B 1 79 ? 10.867 -3.469 7.18 1 95.88 79 ASP B O 1
ATOM 1849 N N . THR B 1 80 ? 12.773 -4.438 6.473 1 92.88 80 THR B N 1
ATOM 1850 C CA . THR B 1 80 ? 13.586 -3.688 7.422 1 92.88 80 THR B CA 1
ATOM 1851 C C . THR B 1 80 ? 13.531 -2.193 7.117 1 92.88 80 THR B C 1
ATOM 1853 O O . THR B 1 80 ? 13.398 -1.374 8.031 1 92.88 80 THR B O 1
ATOM 1856 N N . LEU B 1 81 ? 13.594 -1.88 5.871 1 92.06 81 LEU B N 1
ATOM 1857 C CA . LEU B 1 81 ? 13.508 -0.49 5.441 1 92.06 81 LEU B CA 1
ATOM 1858 C C . LEU B 1 81 ? 12.172 0.12 5.84 1 92.06 81 LEU B C 1
ATOM 1860 O O . LEU B 1 81 ? 12.117 1.256 6.32 1 92.06 81 LEU B O 1
ATOM 1864 N N . LEU B 1 82 ? 11.094 -0.608 5.672 1 94.69 82 LEU B N 1
ATOM 1865 C CA . LEU B 1 8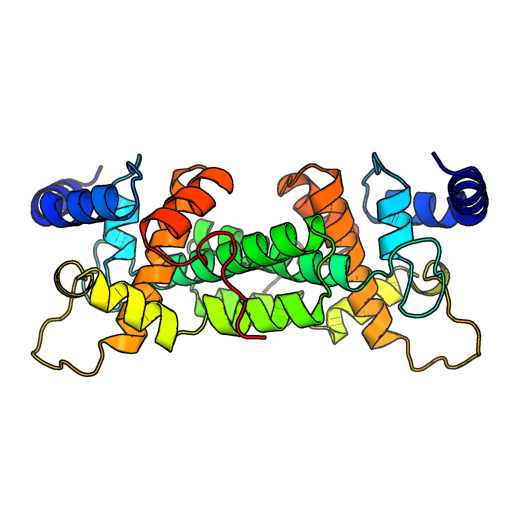2 ? 9.758 -0.145 6.027 1 94.69 82 LEU B CA 1
ATOM 1866 C C . LEU B 1 82 ? 9.664 0.151 7.523 1 94.69 82 LEU B C 1
ATOM 1868 O O . LEU B 1 82 ? 9.141 1.193 7.922 1 94.69 82 LEU B O 1
ATOM 1872 N N . THR B 1 83 ? 10.195 -0.722 8.32 1 92.81 83 THR B N 1
ATOM 1873 C CA . THR B 1 83 ? 10.156 -0.571 9.766 1 92.81 83 THR B CA 1
ATOM 1874 C C . THR B 1 83 ? 10.922 0.678 10.203 1 92.81 83 THR B C 1
ATOM 1876 O O . THR B 1 83 ? 10.531 1.345 11.164 1 92.81 83 THR B O 1
ATOM 1879 N N . PHE B 1 84 ? 11.859 0.979 9.391 1 89.44 84 PHE B N 1
ATOM 1880 C CA . PHE B 1 84 ? 12.68 2.135 9.727 1 89.44 84 PHE B CA 1
ATOM 1881 C C . PHE B 1 84 ? 12.031 3.424 9.242 1 89.44 84 PHE B C 1
ATOM 1883 O O . PHE B 1 84 ? 11.82 4.355 10.023 1 89.44 84 PHE B O 1
ATOM 1890 N N . VAL B 1 85 ? 11.664 3.48 8.023 1 91.25 85 VAL B N 1
ATOM 1891 C CA . VAL B 1 85 ? 11.172 4.699 7.383 1 91.25 85 VAL B CA 1
ATOM 1892 C C . VAL B 1 85 ? 9.766 5.016 7.887 1 91.25 85 VAL B C 1
ATOM 1894 O O . VAL B 1 85 ? 9.414 6.184 8.078 1 91.25 85 VAL B O 1
ATOM 1897 N N . LEU B 1 86 ? 8.977 3.996 8.125 1 95 86 LEU B N 1
ATOM 1898 C CA . LEU B 1 86 ? 7.57 4.219 8.422 1 95 86 LEU B CA 1
ATOM 1899 C C . LEU B 1 86 ? 7.301 4.078 9.922 1 95 86 LEU B C 1
ATOM 1901 O O . LEU B 1 86 ? 6.145 4.051 10.352 1 95 86 LEU B O 1
ATOM 1905 N N . ASP B 1 87 ? 8.375 4.043 10.672 1 94.38 87 ASP B N 1
ATOM 1906 C CA . ASP B 1 87 ? 8.266 3.994 12.133 1 94.38 87 ASP B CA 1
ATOM 1907 C C . ASP B 1 87 ? 7.617 5.27 12.672 1 94.38 87 ASP B C 1
ATOM 1909 O O . ASP B 1 87 ? 7.988 6.375 12.281 1 94.38 87 ASP B O 1
ATOM 1913 N N . ASN B 1 88 ? 6.672 5.078 13.578 1 95.12 88 ASN B N 1
ATOM 1914 C CA . ASN B 1 88 ? 5.949 6.223 14.117 1 95.12 88 ASN B CA 1
ATOM 1915 C C . ASN B 1 88 ? 6.887 7.199 14.82 1 95.12 88 ASN B C 1
ATOM 1917 O O . ASN B 1 88 ? 6.707 8.414 14.727 1 95.12 88 ASN B O 1
ATOM 1921 N N . SER B 1 89 ? 7.805 6.691 15.531 1 94.44 89 SER B N 1
ATOM 1922 C CA . SER B 1 89 ? 8.734 7.566 16.234 1 94.44 89 SER B CA 1
ATOM 1923 C C . SER B 1 89 ? 9.562 8.391 15.25 1 94.44 89 SER B C 1
ATOM 1925 O O . SER B 1 89 ? 9.828 9.57 15.492 1 94.44 89 SER B O 1
ATOM 1927 N N . LYS B 1 90 ? 9.977 7.797 14.164 1 93.62 90 LYS B N 1
ATOM 1928 C CA . LYS B 1 90 ? 10.734 8.516 13.141 1 93.62 90 LYS B CA 1
ATOM 1929 C C . LYS B 1 90 ? 9.867 9.562 12.445 1 93.62 90 LYS B C 1
ATOM 1931 O O . LYS B 1 90 ? 10.312 10.688 12.219 1 93.62 90 LYS B O 1
ATOM 1936 N N . LEU B 1 91 ? 8.703 9.195 12.148 1 96.88 91 LEU B N 1
ATOM 1937 C CA . LEU B 1 91 ? 7.781 10.133 11.508 1 96.88 91 LEU B CA 1
ATOM 1938 C C . LEU B 1 91 ? 7.496 11.32 12.422 1 96.88 91 LEU B C 1
ATOM 1940 O O . LEU B 1 91 ? 7.457 12.461 11.969 1 96.88 91 LEU B O 1
ATOM 1944 N N . ALA B 1 92 ? 7.297 10.977 13.703 1 95.38 92 ALA B N 1
ATOM 1945 C CA . ALA B 1 92 ? 7.062 12.039 14.68 1 95.38 92 ALA B CA 1
ATOM 1946 C C . ALA B 1 92 ? 8.266 12.977 14.766 1 95.38 92 ALA B C 1
ATOM 1948 O O . ALA B 1 92 ? 8.102 14.195 14.836 1 95.38 92 ALA B O 1
ATOM 1949 N N . ASP B 1 93 ? 9.422 12.406 14.75 1 94.44 93 ASP B N 1
ATOM 1950 C CA . ASP B 1 93 ? 10.641 13.195 14.812 1 94.44 93 ASP B CA 1
ATOM 1951 C C . ASP B 1 93 ? 10.75 14.141 13.609 1 94.44 93 ASP B C 1
ATOM 1953 O O . ASP B 1 93 ? 11.078 15.32 13.766 1 94.44 93 ASP B O 1
ATOM 1957 N N . ILE B 1 94 ? 10.477 13.664 12.453 1 94.75 94 ILE B N 1
ATOM 1958 C CA . ILE B 1 94 ? 10.539 14.453 11.234 1 94.75 94 ILE B CA 1
ATOM 1959 C C . ILE B 1 94 ? 9.516 15.586 11.289 1 94.75 94 ILE B C 1
ATOM 1961 O O . ILE B 1 94 ? 9.844 16.75 11.016 1 94.75 94 ILE B O 1
ATOM 1965 N N . GLY B 1 95 ? 8.289 15.242 11.672 1 94.75 95 GLY B N 1
ATOM 1966 C CA . GLY B 1 95 ? 7.25 16.25 11.797 1 94.75 95 GLY B CA 1
ATOM 1967 C C . GLY B 1 95 ? 7.59 17.328 12.812 1 94.75 95 GLY B C 1
ATOM 1968 O O . GLY B 1 95 ? 7.355 18.516 12.562 1 94.75 95 GLY B O 1
ATOM 1969 N N . THR B 1 96 ? 8.133 16.891 13.891 1 93.5 96 THR B N 1
ATOM 1970 C CA . THR B 1 96 ? 8.516 17.828 14.945 1 93.5 96 THR B CA 1
ATOM 1971 C C . THR B 1 96 ? 9.633 18.75 14.461 1 93.5 96 THR B C 1
ATOM 1973 O O . THR B 1 96 ? 9.555 19.969 14.641 1 93.5 96 THR B O 1
ATOM 1976 N N . LYS B 1 97 ? 10.641 18.188 13.812 1 93.88 97 LYS B N 1
ATOM 1977 C CA . LYS B 1 97 ? 11.773 18.953 13.305 1 93.88 97 LYS B CA 1
ATOM 1978 C C . LYS B 1 97 ? 11.328 19.969 12.258 1 93.88 97 LYS B C 1
ATOM 1980 O O . LYS B 1 97 ? 11.906 21.047 12.141 1 93.88 97 LYS B O 1
ATOM 1985 N N . LYS B 1 98 ? 10.242 19.641 11.586 1 94.69 98 LYS B N 1
ATOM 1986 C CA . LYS B 1 98 ? 9.758 20.5 10.508 1 94.69 98 LYS B CA 1
ATOM 1987 C C . LYS B 1 98 ? 8.719 21.5 11.023 1 94.69 98 LYS B C 1
ATOM 1989 O O . LYS B 1 98 ? 8.172 22.297 10.25 1 94.69 98 LYS B O 1
ATOM 1994 N N . GLY B 1 99 ? 8.367 21.422 12.312 1 90.88 99 GLY B N 1
ATOM 1995 C CA . GLY B 1 99 ? 7.465 22.391 12.938 1 90.88 99 GLY B CA 1
ATOM 1996 C C . GLY B 1 99 ? 6.004 22.125 12.625 1 90.88 99 GLY B C 1
ATOM 1997 O O . GLY B 1 99 ? 5.199 23.062 12.586 1 90.88 99 GLY B O 1
ATOM 1998 N N . LEU B 1 100 ? 5.629 20.891 12.453 1 92.56 100 LEU B N 1
ATOM 1999 C CA . LEU B 1 100 ? 4.262 20.547 12.07 1 92.56 100 LEU B CA 1
ATOM 2000 C C . LEU B 1 100 ? 3.289 20.859 13.203 1 92.56 100 LEU B C 1
ATOM 2002 O O . LEU B 1 100 ? 2.104 21.094 12.961 1 92.56 100 LEU B O 1
ATOM 2006 N N . GLY B 1 101 ? 3.764 20.781 14.367 1 88 101 GLY B N 1
ATOM 2007 C CA . GLY B 1 101 ? 2.916 20.984 15.539 1 88 101 GLY B CA 1
ATOM 2008 C C . GLY B 1 101 ? 2.096 22.25 15.469 1 88 101 GLY B C 1
ATOM 2009 O O . GLY B 1 101 ? 0.918 22.266 15.828 1 88 101 GLY B O 1
ATOM 2010 N N . ARG B 1 102 ? 2.645 23.312 14.992 1 87.38 102 ARG B N 1
ATOM 2011 C CA . ARG B 1 102 ? 1.98 24.609 14.945 1 87.38 102 ARG B CA 1
ATOM 2012 C C . ARG B 1 102 ? 0.863 24.625 13.906 1 87.38 102 ARG B C 1
ATOM 2014 O O . ARG B 1 102 ? -0.054 25.438 13.984 1 87.38 102 ARG B O 1
ATOM 2021 N N . CYS B 1 103 ? 0.938 23.656 12.953 1 91.31 103 CYS B N 1
ATOM 2022 C CA . CYS B 1 103 ? -0.016 23.656 11.852 1 91.31 103 CYS B CA 1
ATOM 2023 C C . CYS B 1 103 ? -1.181 22.719 12.141 1 91.31 103 CYS B C 1
ATOM 2025 O O . CYS B 1 103 ? -2.223 22.797 11.484 1 91.31 103 CYS B O 1
ATOM 2027 N N . MET B 1 104 ? -0.971 21.781 13.062 1 91.62 104 MET B N 1
ATOM 2028 C CA . MET B 1 104 ? -2.004 20.812 13.375 1 91.62 104 MET B CA 1
ATOM 2029 C C . MET B 1 104 ? -3.189 21.469 14.07 1 91.62 104 MET B C 1
ATOM 2031 O O . MET B 1 104 ? -3.01 22.375 14.891 1 91.62 104 MET B O 1
ATOM 2035 N N . MET B 1 105 ? -4.332 21.109 13.656 1 87.38 105 MET B N 1
ATOM 2036 C CA . MET B 1 105 ? -5.547 21.703 14.203 1 87.38 105 MET B CA 1
ATOM 2037 C C . MET B 1 105 ? -6.172 20.812 15.266 1 87.38 105 MET B C 1
ATOM 2039 O O . MET B 1 105 ? -6.191 19.594 15.125 1 87.38 105 MET B O 1
ATOM 2043 N N . GLY B 1 106 ? -6.98 21.625 16.328 1 69.81 106 GLY B N 1
ATOM 2044 C CA . GLY B 1 106 ? -7.746 20.969 17.375 1 69.81 106 GLY B CA 1
ATOM 2045 C C . GLY B 1 106 ? -7.004 20.875 18.688 1 69.81 106 GLY B C 1
ATOM 2046 O O . GLY B 1 106 ? -7.516 20.312 19.656 1 69.81 106 GLY B O 1
ATOM 2047 N N . MET B 1 107 ? -5.715 21.047 18.672 1 55.53 107 MET B N 1
ATOM 2048 C CA . MET B 1 107 ? -5.125 20.922 20 1 55.53 107 MET B CA 1
ATOM 2049 C C . MET B 1 107 ? -5.59 22.062 20.906 1 55.53 107 MET B C 1
ATOM 2051 O O . MET B 1 107 ? -5.359 23.234 20.609 1 55.53 107 MET B O 1
ATOM 2055 N N . ARG B 1 108 ? -6.82 21.875 21.406 1 50.47 108 ARG B N 1
ATOM 2056 C CA . ARG B 1 108 ? -7.105 22.859 22.453 1 50.47 108 ARG B CA 1
ATOM 2057 C C . ARG B 1 108 ? -5.918 23 23.391 1 50.47 108 ARG B C 1
ATOM 2059 O O . ARG B 1 108 ? -5.465 24.125 23.656 1 50.47 108 ARG B O 1
ATOM 2066 N N . SER B 1 109 ? -6.117 22.188 24.672 1 43.88 109 SER B N 1
ATOM 2067 C CA . SER B 1 109 ? -5.273 22.328 25.844 1 43.88 109 SER B CA 1
ATOM 2068 C C . SER B 1 109 ? -3.818 22 25.531 1 43.88 109 SER B C 1
ATOM 2070 O O . SER B 1 109 ? -3.531 21.328 24.531 1 43.88 109 SER B O 1
ATOM 2072 N N . SER B 1 110 ? -2.889 22.484 26.484 1 41.22 110 SER B N 1
ATOM 2073 C CA . SER B 1 110 ? -1.454 22.359 26.734 1 41.22 110 SER B CA 1
ATOM 2074 C C . SER B 1 110 ? -0.959 20.953 26.484 1 41.22 110 SER B C 1
ATOM 2076 O O . SER B 1 110 ? 0.183 20.609 26.812 1 41.22 110 SER B O 1
ATOM 2078 N N . THR B 1 111 ? -1.716 19.922 26.5 1 43.22 111 THR B N 1
ATOM 2079 C CA . THR B 1 111 ? -1.053 18.656 26.75 1 43.22 111 THR B CA 1
ATOM 2080 C C . THR B 1 111 ? -0.051 18.328 25.656 1 43.22 111 THR B C 1
ATOM 2082 O O . THR B 1 111 ? -0.43 18.172 24.484 1 43.22 111 THR B O 1
ATOM 2085 N N . ALA B 1 112 ? 0.988 18.812 25.656 1 45.97 112 ALA B N 1
ATOM 2086 C CA . ALA B 1 112 ? 2.316 18.672 25.078 1 45.97 112 ALA B CA 1
ATOM 2087 C C . ALA B 1 112 ? 2.551 17.25 24.578 1 45.97 112 ALA B C 1
ATOM 2089 O O . ALA B 1 112 ? 3.305 17.031 23.625 1 45.97 112 ALA B O 1
ATOM 2090 N N . ASN B 1 113 ? 2.133 16.234 25.438 1 49.59 113 ASN B N 1
ATOM 2091 C CA . ASN B 1 113 ? 2.662 14.875 25.359 1 49.59 113 ASN B CA 1
ATOM 2092 C C . ASN B 1 113 ? 2.037 14.094 24.219 1 49.59 113 ASN B C 1
ATOM 2094 O O . ASN B 1 113 ? 2.279 12.891 24.078 1 49.59 113 ASN B O 1
ATOM 2098 N N . LEU B 1 114 ? 0.812 14.352 23.734 1 55.81 114 LEU B N 1
ATOM 2099 C CA . LEU B 1 114 ? 0.058 13.711 22.656 1 55.81 114 LEU B CA 1
ATOM 2100 C C . LEU B 1 114 ? 0.745 13.922 21.312 1 55.81 114 LEU B C 1
ATOM 2102 O O . LEU B 1 114 ? 0.311 13.375 20.297 1 55.81 114 LEU B O 1
ATOM 2106 N N . THR B 1 115 ? 2.045 14.32 21.297 1 75.19 115 THR B N 1
ATOM 2107 C CA . THR B 1 115 ? 2.471 15.055 20.109 1 75.19 115 THR B CA 1
ATOM 2108 C C . THR B 1 115 ? 3.168 14.117 19.125 1 75.19 115 THR B C 1
ATOM 2110 O O . THR B 1 115 ? 2.926 14.188 17.922 1 75.19 115 THR B O 1
ATOM 2113 N N . PRO B 1 116 ? 3.627 12.93 19.797 1 86.75 116 PRO B N 1
ATOM 2114 C CA . PRO B 1 116 ? 4.344 12.172 18.781 1 86.75 116 PRO B CA 1
ATOM 2115 C C . PRO B 1 116 ? 3.414 11.344 17.891 1 86.75 116 PRO B C 1
ATOM 2117 O O . PRO B 1 116 ? 3.609 11.281 16.672 1 86.75 116 PRO B O 1
ATOM 2120 N N . LEU B 1 117 ? 2.391 10.727 18.516 1 88.81 117 LEU B N 1
ATOM 2121 C CA . LEU B 1 117 ? 1.445 9.906 17.766 1 88.81 117 LEU B CA 1
ATOM 2122 C C . LEU B 1 117 ? 0.722 10.742 16.719 1 88.81 117 LEU B C 1
ATOM 2124 O O . LEU B 1 117 ? 0.665 10.359 15.547 1 88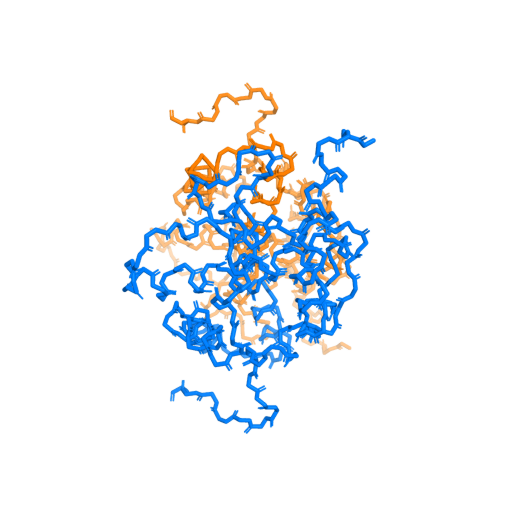.81 117 LEU B O 1
ATOM 2128 N N . TYR B 1 118 ? 0.319 11.883 17.141 1 91.5 118 TYR B N 1
ATOM 2129 C CA . TYR B 1 118 ? -0.451 12.727 16.219 1 91.5 118 TYR B CA 1
ATOM 2130 C C . TYR B 1 118 ? 0.452 13.367 15.18 1 91.5 118 TYR B C 1
ATOM 2132 O O . TYR B 1 118 ? 0.034 13.594 14.039 1 91.5 118 TYR B O 1
ATOM 2140 N N . THR B 1 119 ? 1.684 13.625 15.641 1 94 119 THR B N 1
ATOM 2141 C CA . THR B 1 119 ? 2.637 14.18 14.688 1 94 119 THR B CA 1
ATOM 2142 C C . THR B 1 119 ? 2.955 13.172 13.594 1 94 119 THR B C 1
ATOM 2144 O O . THR B 1 119 ? 2.953 13.516 12.406 1 94 119 THR B O 1
ATOM 2147 N N . ALA B 1 120 ? 3.203 11.945 14.008 1 96.31 120 ALA B N 1
ATOM 2148 C CA . ALA B 1 120 ? 3.449 10.883 13.031 1 96.31 120 ALA B CA 1
ATOM 2149 C C . ALA B 1 120 ? 2.256 10.703 12.102 1 96.31 120 ALA B C 1
ATOM 2151 O O . ALA B 1 120 ? 2.422 10.609 10.883 1 96.31 120 ALA B O 1
ATOM 2152 N N . ARG B 1 121 ? 1.139 10.742 12.664 1 95.88 121 ARG B N 1
ATOM 2153 C CA . ARG B 1 121 ? -0.094 10.586 11.906 1 95.88 121 ARG B CA 1
ATOM 2154 C C . ARG B 1 121 ? -0.264 11.719 10.898 1 95.88 121 ARG B C 1
ATOM 2156 O O . ARG B 1 121 ? -0.7 11.492 9.766 1 95.88 121 ARG B O 1
ATOM 2163 N N . THR B 1 122 ? 0.008 12.867 11.352 1 96.31 122 THR B N 1
ATOM 2164 C CA . THR B 1 122 ? -0.127 14.016 10.469 1 96.31 122 THR B CA 1
ATOM 2165 C C . THR B 1 122 ? 0.829 13.906 9.281 1 96.31 122 THR B C 1
ATOM 2167 O O . THR B 1 122 ? 0.465 14.234 8.148 1 96.31 122 THR B O 1
ATOM 2170 N N . VAL B 1 12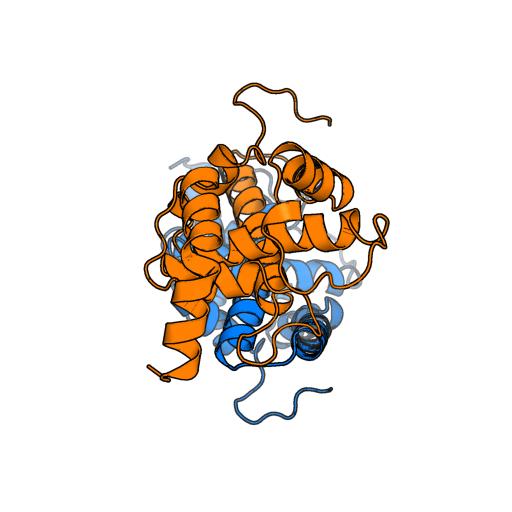3 ? 2.049 13.375 9.516 1 97.81 123 VAL B N 1
ATOM 2171 C CA . VAL B 1 123 ? 2.99 13.164 8.422 1 97.81 123 VAL B CA 1
ATOM 2172 C C . VAL B 1 123 ? 2.404 12.164 7.426 1 97.81 123 VAL B C 1
ATOM 2174 O O . VAL B 1 123 ? 2.42 12.398 6.215 1 97.81 123 VAL B O 1
ATOM 2177 N N . GLN B 1 124 ? 1.908 11.125 7.93 1 98.69 124 GLN B N 1
ATOM 2178 C CA . GLN B 1 124 ? 1.282 10.125 7.078 1 98.69 124 GLN B CA 1
ATOM 2179 C C . GLN B 1 124 ? 0.124 10.719 6.281 1 98.69 124 GLN B C 1
ATOM 2181 O O . GLN B 1 124 ? 0.014 10.5 5.074 1 98.69 124 GLN B O 1
ATOM 2186 N N . ALA B 1 125 ? -0.673 11.5 6.965 1 98.5 125 ALA B N 1
ATOM 2187 C CA . ALA B 1 125 ? -1.854 12.102 6.344 1 98.5 125 ALA B CA 1
ATOM 2188 C C . ALA B 1 125 ? -1.46 13.055 5.227 1 98.5 125 ALA B C 1
ATOM 2190 O O . ALA B 1 125 ? -2.133 13.125 4.195 1 98.5 125 ALA B O 1
ATOM 2191 N N . LEU B 1 126 ? -0.416 13.797 5.449 1 98.69 126 LEU B N 1
ATOM 2192 C CA . LEU B 1 126 ? 0.063 14.711 4.418 1 98.69 126 LEU B CA 1
ATOM 2193 C C . LEU B 1 126 ? 0.49 13.953 3.168 1 98.69 126 LEU B C 1
ATOM 2195 O O . LEU B 1 126 ? 0.211 14.383 2.047 1 98.69 126 LEU B O 1
ATOM 2199 N N . MET B 1 127 ? 1.116 12.82 3.357 1 98.81 127 MET B N 1
ATOM 2200 C CA . MET B 1 127 ? 1.494 11.992 2.215 1 98.81 127 MET B CA 1
ATOM 2201 C C . MET B 1 127 ? 0.259 11.453 1.5 1 98.81 127 MET B C 1
ATOM 2203 O O . MET B 1 127 ? 0.201 11.453 0.269 1 98.81 127 MET B O 1
ATOM 2207 N N . GLY B 1 128 ? -0.694 11 2.309 1 98.88 128 GLY B N 1
ATOM 2208 C CA . GLY B 1 128 ? -1.953 10.57 1.72 1 98.88 128 GLY B CA 1
ATOM 2209 C C . GLY B 1 128 ? -2.648 11.664 0.935 1 98.88 128 GLY B C 1
ATOM 2210 O O . GLY B 1 128 ? -3.193 11.414 -0.143 1 98.88 128 GLY B O 1
ATOM 2211 N N . ALA B 1 129 ? -2.611 12.875 1.438 1 98.81 129 ALA B N 1
ATOM 2212 C CA . ALA B 1 129 ? -3.223 14.031 0.776 1 98.81 129 ALA B CA 1
ATOM 2213 C C . ALA B 1 129 ? -2.561 14.305 -0.571 1 98.81 129 ALA B C 1
ATOM 2215 O O . ALA B 1 129 ? -3.246 14.539 -1.569 1 98.81 129 ALA B O 1
ATOM 2216 N N . VAL B 1 130 ? -1.236 14.258 -0.601 1 98.88 130 VAL B N 1
ATOM 2217 C CA . VAL B 1 130 ? -0.51 14.484 -1.845 1 98.88 130 VAL B CA 1
ATOM 2218 C C . VAL B 1 130 ? -0.888 13.422 -2.869 1 98.88 130 VAL B C 1
ATOM 2220 O O . VAL B 1 130 ? -1.18 13.734 -4.027 1 98.88 130 VAL B O 1
ATOM 2223 N N . TYR B 1 131 ? -0.87 12.203 -2.42 1 98.81 131 TYR B N 1
ATOM 2224 C CA . TYR B 1 131 ? -1.173 11.086 -3.311 1 98.81 131 TYR B CA 1
ATOM 2225 C C . TYR B 1 131 ? -2.566 11.234 -3.912 1 98.81 131 TYR B C 1
ATOM 2227 O O . TYR B 1 131 ? -2.736 11.133 -5.129 1 98.81 131 TYR B O 1
ATOM 2235 N N . LEU B 1 132 ? -3.557 11.5 -3.094 1 98.56 132 LEU B N 1
ATOM 2236 C CA . LEU B 1 132 ? -4.93 11.609 -3.57 1 98.56 132 LEU B CA 1
ATOM 2237 C C . LEU B 1 132 ? -5.113 12.852 -4.434 1 98.56 132 LEU B C 1
ATOM 2239 O O . LEU B 1 132 ? -5.762 12.805 -5.48 1 98.56 132 LEU B O 1
ATOM 2243 N N . ASP B 1 133 ? -4.547 13.945 -4.012 1 98.62 133 ASP B N 1
ATOM 2244 C CA . ASP B 1 133 ? -4.711 15.211 -4.719 1 98.62 133 ASP B CA 1
ATOM 2245 C C . ASP B 1 133 ? -4.02 15.18 -6.078 1 98.62 133 ASP B C 1
ATOM 2247 O O . ASP B 1 133 ? -4.43 15.883 -7.004 1 98.62 133 ASP B O 1
ATOM 2251 N N . SER B 1 134 ? -3.008 14.32 -6.227 1 98.38 134 SER B N 1
ATOM 2252 C CA . SER B 1 134 ? -2.279 14.195 -7.484 1 98.38 134 SER B CA 1
ATOM 2253 C C . SER B 1 134 ? -2.869 13.094 -8.359 1 98.38 134 SER B C 1
ATOM 2255 O O . SER B 1 134 ? -2.264 12.688 -9.352 1 98.38 134 SER B O 1
ATOM 2257 N N . ASP B 1 135 ? -3.992 12.594 -7.945 1 96.62 135 ASP B N 1
ATOM 2258 C CA . ASP B 1 135 ? -4.688 11.531 -8.672 1 96.62 135 ASP B CA 1
ATOM 2259 C C . ASP B 1 135 ? -3.832 10.273 -8.758 1 96.62 135 ASP B C 1
ATOM 2261 O O . ASP B 1 135 ? -3.682 9.68 -9.828 1 96.62 135 ASP B O 1
ATOM 2265 N N . GLY B 1 136 ? -3.211 10 -7.609 1 96.81 136 GLY B N 1
ATOM 2266 C CA . GLY B 1 136 ? -2.469 8.758 -7.473 1 96.81 136 GLY B CA 1
ATOM 2267 C C . GLY B 1 136 ? -1.09 8.812 -8.102 1 96.81 136 GLY B C 1
ATOM 2268 O O . GLY B 1 136 ? -0.586 7.805 -8.602 1 96.81 136 GLY B O 1
ATOM 2269 N N . ASP B 1 137 ? -0.475 9.938 -8.141 1 96.88 137 ASP B N 1
ATOM 2270 C CA . ASP B 1 137 ? 0.838 10.117 -8.758 1 96.88 137 ASP B CA 1
ATOM 2271 C C . ASP B 1 137 ? 1.954 9.766 -7.777 1 96.88 137 ASP B C 1
ATOM 2273 O O . ASP B 1 137 ? 2.266 10.547 -6.871 1 96.88 137 ASP B O 1
ATOM 2277 N N . LEU B 1 138 ? 2.605 8.633 -8.016 1 96.75 138 LEU B N 1
ATOM 2278 C CA . LEU B 1 138 ? 3.645 8.156 -7.109 1 96.75 138 LEU B CA 1
ATOM 2279 C C . LEU B 1 138 ? 4.891 9.023 -7.207 1 96.75 138 LEU B C 1
ATOM 2281 O O . LEU B 1 138 ? 5.684 9.094 -6.262 1 96.75 138 LEU B O 1
ATOM 2285 N N . GLU B 1 139 ? 5.105 9.641 -8.328 1 96.69 139 GLU B N 1
ATOM 2286 C CA . GLU B 1 139 ? 6.238 10.547 -8.461 1 96.69 139 GLU B CA 1
ATOM 2287 C C . GLU B 1 139 ? 6.074 11.773 -7.566 1 96.69 139 GLU B C 1
ATOM 2289 O O . GLU B 1 139 ? 7.031 12.227 -6.938 1 96.69 139 GLU B O 1
ATOM 2294 N N . LYS B 1 140 ? 4.855 12.312 -7.547 1 98.38 140 LYS B N 1
ATOM 2295 C CA . LYS B 1 140 ? 4.582 13.445 -6.664 1 98.38 140 LYS B CA 1
ATOM 2296 C C . LYS B 1 140 ? 4.727 13.047 -5.199 1 98.38 140 LYS B C 1
ATOM 2298 O O . LYS B 1 140 ? 5.184 13.844 -4.375 1 98.38 140 LYS B O 1
ATOM 2303 N N . LEU B 1 141 ? 4.312 11.828 -4.887 1 98.31 141 LEU B N 1
ATOM 2304 C CA . LEU B 1 141 ? 4.523 11.312 -3.537 1 98.31 141 LEU B CA 1
ATOM 2305 C C . LEU B 1 141 ? 6.012 11.266 -3.203 1 98.31 141 LEU B C 1
ATOM 2307 O O . LEU B 1 141 ? 6.426 11.695 -2.123 1 98.31 141 LEU B O 1
ATOM 2311 N N . TYR B 1 142 ? 6.762 10.734 -4.145 1 96.94 142 TYR B N 1
ATOM 2312 C CA . TYR B 1 142 ? 8.211 10.648 -3.973 1 96.94 142 TYR B CA 1
ATOM 2313 C C . TYR B 1 142 ? 8.812 12.016 -3.699 1 96.94 142 TYR B C 1
ATOM 2315 O O . TYR B 1 142 ? 9.602 12.18 -2.768 1 96.94 142 TYR B O 1
ATOM 2323 N N . GLU B 1 143 ? 8.469 12.969 -4.453 1 97.94 143 GLU B N 1
ATOM 2324 C CA . GLU B 1 143 ? 8.984 14.328 -4.305 1 97.94 143 GLU B CA 1
ATOM 2325 C C . GLU B 1 143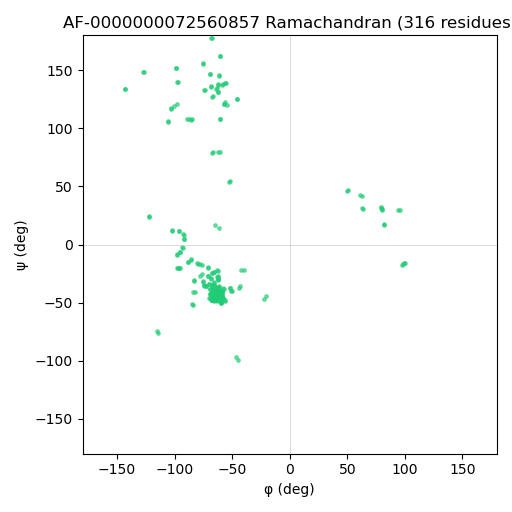 ? 8.625 14.906 -2.936 1 97.94 143 GLU B C 1
ATOM 2327 O O . GLU B 1 143 ? 9.453 15.562 -2.297 1 97.94 143 GLU B O 1
ATOM 2332 N N . ALA B 1 144 ? 7.414 14.664 -2.484 1 98.44 144 ALA B N 1
ATOM 2333 C CA . ALA B 1 144 ? 6.98 15.156 -1.178 1 98.44 144 ALA B CA 1
ATOM 2334 C C . ALA B 1 144 ? 7.742 14.461 -0.051 1 98.44 144 ALA B C 1
ATOM 2336 O O . ALA B 1 144 ? 8.125 15.102 0.933 1 98.44 144 ALA B O 1
ATOM 2337 N N . MET B 1 145 ? 7.93 13.148 -0.205 1 97.56 145 MET B N 1
ATOM 2338 C CA . MET B 1 145 ? 8.695 12.391 0.785 1 97.56 145 MET B CA 1
ATOM 2339 C C . MET B 1 145 ? 10.125 12.914 0.881 1 97.56 145 MET B C 1
ATOM 2341 O O . MET B 1 145 ? 10.68 13.023 1.976 1 97.56 145 MET B O 1
ATOM 2345 N N . MET B 1 146 ? 10.656 13.234 -0.255 1 96 146 MET B N 1
ATOM 2346 C CA . MET B 1 146 ? 11.992 13.812 -0.288 1 96 146 MET B CA 1
ATOM 2347 C C . MET B 1 146 ? 12.016 15.18 0.384 1 96 146 MET B C 1
ATOM 2349 O O . MET B 1 146 ? 12.906 15.461 1.188 1 96 146 MET B O 1
ATOM 2353 N N . ALA B 1 147 ? 11.109 15.977 0.047 1 97.19 147 ALA B N 1
ATOM 2354 C CA . ALA B 1 147 ? 11.055 17.359 0.536 1 97.19 147 ALA B CA 1
ATOM 2355 C C . ALA B 1 147 ? 10.969 17.391 2.059 1 97.19 147 ALA B C 1
ATOM 2357 O O . ALA B 1 147 ? 11.641 18.203 2.705 1 97.19 147 ALA B O 1
ATOM 2358 N N . ILE B 1 148 ? 10.156 16.469 2.623 1 96.75 148 ILE B N 1
ATOM 2359 C CA . ILE B 1 148 ? 9.938 16.531 4.062 1 96.75 148 ILE B CA 1
ATOM 2360 C C . ILE B 1 148 ? 11.047 15.773 4.789 1 96.75 148 ILE B C 1
ATOM 2362 O O . ILE B 1 148 ? 11.164 15.859 6.012 1 96.75 148 ILE B O 1
ATOM 2366 N N . GLY B 1 149 ? 11.82 14.977 4.031 1 94.69 149 GLY B N 1
ATOM 2367 C CA . GLY B 1 149 ? 12.977 14.328 4.617 1 94.69 149 GLY B CA 1
ATOM 2368 C C . GLY B 1 149 ? 12.695 12.914 5.086 1 94.69 149 GLY B C 1
ATOM 2369 O O . GLY B 1 149 ? 13.328 12.43 6.027 1 94.69 149 GLY B O 1
ATOM 2370 N N . LEU B 1 150 ? 11.773 12.227 4.445 1 94.19 150 LEU B N 1
ATOM 2371 C CA . LEU B 1 150 ? 11.414 10.867 4.844 1 94.19 150 LEU B CA 1
ATOM 2372 C C . LEU B 1 150 ? 12.383 9.852 4.242 1 94.19 150 LEU B C 1
ATOM 2374 O O . LEU B 1 150 ? 12.531 8.75 4.766 1 94.19 150 LEU B O 1
ATOM 2378 N N . LEU B 1 151 ? 12.914 10.117 3.121 1 89.5 151 LEU B N 1
ATOM 2379 C CA . LEU B 1 151 ? 13.781 9.18 2.412 1 89.5 151 LEU B CA 1
ATOM 2380 C C . LEU B 1 151 ? 15.25 9.5 2.666 1 89.5 151 LEU B C 1
ATOM 2382 O O . LEU B 1 151 ? 15.617 10.664 2.822 1 89.5 151 LEU B O 1
ATOM 2386 N N . PRO B 1 152 ? 15.891 8.352 2.822 1 76.25 152 PRO B N 1
ATOM 2387 C CA . PRO B 1 152 ? 17.312 8.602 3.02 1 76.25 152 PRO B CA 1
ATOM 2388 C C . PRO B 1 152 ? 17.969 9.297 1.825 1 76.25 152 PRO B C 1
ATOM 2390 O O . PRO B 1 152 ? 17.484 9.164 0.696 1 76.25 152 PRO B O 1
ATOM 2393 N N . LYS B 1 153 ? 18.875 10.078 2.268 1 67.31 153 LYS B N 1
ATOM 2394 C CA . LYS B 1 153 ? 19.656 10.68 1.188 1 67.31 153 LYS B CA 1
ATOM 2395 C C . LYS B 1 153 ? 20.328 9.602 0.339 1 67.31 153 LYS B C 1
ATOM 2397 O O . LYS B 1 153 ? 20.734 8.555 0.853 1 67.31 153 LYS B O 1
ATOM 2402 N N . PRO B 1 154 ? 20.266 9.844 -0.986 1 59.94 154 PRO B N 1
ATOM 2403 C CA . PRO B 1 154 ? 20.969 8.883 -1.841 1 59.94 154 PRO B CA 1
ATOM 2404 C C . PRO B 1 154 ? 22.375 8.547 -1.322 1 59.94 154 PRO B C 1
ATOM 2406 O O . PRO B 1 154 ? 23.125 9.453 -0.937 1 59.94 154 PRO B O 1
ATOM 2409 N N . GLY B 1 155 ? 22.594 7.211 -1.143 1 55.03 155 GLY B N 1
ATOM 2410 C CA . GLY B 1 155 ? 23.906 6.84 -0.64 1 55.03 155 GLY B CA 1
ATOM 2411 C C . GLY B 1 155 ? 23.906 6.555 0.85 1 55.03 155 GLY B C 1
ATOM 2412 O O . GLY B 1 155 ? 24.922 6.09 1.393 1 55.03 155 GLY B O 1
ATOM 2413 N N . ALA B 1 156 ? 22.891 6.984 1.416 1 58.19 156 ALA B N 1
ATOM 2414 C CA . ALA B 1 156 ? 22.859 6.738 2.855 1 58.19 156 ALA B CA 1
ATOM 2415 C C . ALA B 1 156 ? 22.734 5.246 3.154 1 58.19 156 ALA B C 1
ATOM 2417 O O . ALA B 1 156 ? 22.109 4.504 2.4 1 58.19 156 ALA B O 1
ATOM 2418 N N . GLN B 1 157 ? 23.641 4.688 3.992 1 52.78 157 GLN B N 1
ATOM 2419 C CA . GLN B 1 157 ? 23.578 3.299 4.441 1 52.78 157 GLN B CA 1
ATOM 2420 C C . GLN B 1 157 ? 22.281 3.021 5.203 1 52.78 157 GLN B C 1
ATOM 2422 O O . GLN B 1 157 ? 21.922 3.777 6.105 1 52.78 157 GLN B O 1
ATOM 2427 N N . LEU B 1 158 ? 21.391 2.305 4.617 1 57.03 158 LEU B N 1
ATOM 2428 C CA . LEU B 1 158 ? 20.188 1.913 5.332 1 57.03 158 LEU B CA 1
ATOM 2429 C C . LEU B 1 158 ? 20.531 1.151 6.609 1 57.03 158 LEU B C 1
ATOM 2431 O O . LEU B 1 158 ? 21.484 0.361 6.629 1 57.03 158 LEU B O 1
ATOM 2435 N N . PRO B 1 159 ? 20.078 1.699 7.773 1 50.47 159 PRO B N 1
ATOM 2436 C CA . PRO B 1 159 ? 20.422 0.988 9.008 1 50.47 159 PRO B CA 1
ATOM 2437 C C . PRO B 1 159 ? 20.062 -0.492 8.961 1 50.47 159 PRO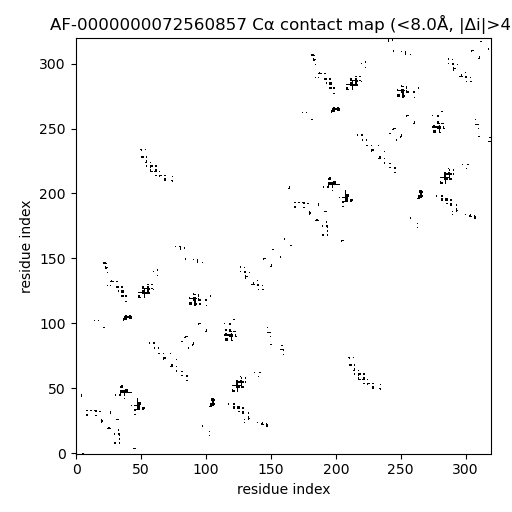 B C 1
ATOM 2439 O O . PRO B 1 159 ? 18.875 -0.833 8.844 1 50.47 159 PRO B O 1
ATOM 2442 N N . VAL B 1 160 ? 20.547 -1.145 7.961 1 42.94 160 VAL B N 1
ATOM 2443 C CA . VAL B 1 160 ? 20.281 -2.564 8.164 1 42.94 160 VAL B CA 1
ATOM 2444 C C . VAL B 1 160 ? 21.109 -3.08 9.344 1 42.94 160 VAL B C 1
ATOM 2446 O O . VAL B 1 160 ? 22.219 -2.604 9.578 1 42.94 160 VAL B O 1
#

Foldseek 3Di:
DPPVVVVVCVVLVVLLVLLCQLLVHDFPDSLLLLQLQEDPPADPVHHHLQVLLVQLLVLVLVLLQVVCVVVVHDPVVSVLLSCVLLPLQVQLVLLVVSPSVVSHGGPDDPPPPCRRNSSSSSSSSSLSSQCVRVVRDVVSSVSSCVSSPSDDDVPDDRPD/DPPVVVVVCVVQVVLLVLLCQLLVHDFPDSLLSLQLQEDPPADPVHHHLQVLLVQLLVLVLVLLQVVCVVVVHDPVVSVLLSCVLLPLQVQLVLLVVSPSVVSHGRPDDPPPPCRSNSSSSSSSSSLSSQCVRVVNDVVSSVSSCVSSPSDDDVPDDRPD